Protein AF-A0A2G1WA05-F1 (afdb_monomer_lite)

Structure (mmCIF, N/CA/C/O backbone):
data_AF-A0A2G1WA05-F1
#
_entry.id   AF-A0A2G1WA05-F1
#
loop_
_atom_site.group_PDB
_atom_site.id
_atom_site.type_symbol
_atom_site.label_atom_id
_atom_site.label_alt_id
_atom_site.label_comp_id
_atom_site.label_asym_id
_atom_site.label_entity_id
_atom_site.label_seq_id
_atom_site.pdbx_PDB_ins_code
_atom_site.Cartn_x
_atom_site.Cartn_y
_atom_site.Cartn_z
_atom_site.occupancy
_atom_site.B_iso_or_equiv
_atom_site.auth_seq_id
_atom_site.auth_comp_id
_atom_site.auth_asym_id
_atom_site.auth_atom_id
_atom_site.pdbx_PDB_model_num
ATOM 1 N N . MET A 1 1 ? 76.907 -21.767 -14.255 1.00 50.88 1 MET A N 1
ATOM 2 C CA . MET A 1 1 ? 75.979 -20.665 -13.941 1.00 50.88 1 MET A CA 1
ATOM 3 C C . MET A 1 1 ? 75.653 -19.972 -15.248 1.00 50.88 1 MET A C 1
ATOM 5 O O . MET A 1 1 ? 76.557 -19.342 -15.769 1.00 50.88 1 MET A O 1
ATOM 9 N N . ASP A 1 2 ? 74.441 -20.141 -15.783 1.00 43.66 2 ASP A N 1
ATOM 10 C CA . ASP A 1 2 ? 73.809 -19.156 -16.676 1.00 43.66 2 ASP A CA 1
ATOM 11 C C . ASP A 1 2 ? 72.294 -19.430 -16.820 1.00 43.66 2 ASP A C 1
ATOM 13 O O . ASP A 1 2 ? 71.869 -20.456 -17.350 1.00 43.66 2 ASP A O 1
ATOM 17 N N . GLY A 1 3 ? 71.518 -18.532 -16.209 1.00 43.09 3 GLY A N 1
ATOM 18 C CA . GLY A 1 3 ? 70.288 -17.905 -16.701 1.00 43.09 3 GLY A CA 1
ATOM 19 C C . GLY A 1 3 ? 69.362 -18.614 -17.688 1.00 43.09 3 GLY A C 1
ATOM 20 O O . GLY A 1 3 ? 69.248 -18.205 -18.839 1.00 43.09 3 GLY A O 1
ATOM 21 N N . SER A 1 4 ? 68.520 -19.527 -17.204 1.00 51.69 4 SER A N 1
ATOM 22 C CA . SER A 1 4 ? 67.210 -19.746 -17.827 1.00 51.69 4 SER A CA 1
ATOM 23 C C . SER A 1 4 ? 66.247 -18.626 -17.417 1.00 51.69 4 SER A C 1
ATOM 25 O O . SER A 1 4 ? 65.978 -18.489 -16.224 1.00 51.69 4 SER A O 1
ATOM 27 N N . SER A 1 5 ? 65.677 -17.865 -18.356 1.00 54.19 5 SER A N 1
ATOM 28 C CA . SER A 1 5 ? 64.260 -17.449 -18.293 1.00 54.19 5 SER A CA 1
ATOM 29 C C . SER A 1 5 ? 63.823 -16.567 -19.474 1.00 54.19 5 SER A C 1
ATOM 31 O O . SER A 1 5 ? 64.523 -15.656 -19.899 1.00 54.19 5 SER A O 1
ATOM 33 N N . ASN A 1 6 ? 62.583 -16.828 -19.910 1.00 54.09 6 ASN A N 1
ATOM 34 C CA . ASN A 1 6 ? 61.665 -15.933 -20.634 1.00 54.09 6 ASN A CA 1
ATOM 35 C C . ASN A 1 6 ? 61.660 -15.972 -22.175 1.00 54.09 6 ASN A C 1
ATOM 37 O O . ASN A 1 6 ? 61.923 -14.978 -22.843 1.00 54.09 6 ASN A O 1
ATOM 41 N N . ARG A 1 7 ? 61.198 -17.100 -22.740 1.00 52.16 7 ARG A N 1
ATOM 42 C CA . ARG A 1 7 ? 60.689 -17.203 -24.129 1.00 52.16 7 ARG A CA 1
ATOM 43 C C . ARG A 1 7 ? 59.181 -17.499 -24.226 1.00 52.16 7 ARG A C 1
ATOM 45 O O . ARG A 1 7 ? 58.737 -18.141 -25.166 1.00 52.16 7 ARG A O 1
ATOM 52 N N . PHE A 1 8 ? 58.381 -17.001 -23.281 1.00 51.84 8 PHE A N 1
ATOM 53 C CA . PHE A 1 8 ? 56.912 -17.105 -23.327 1.00 51.84 8 PHE A CA 1
ATOM 54 C C . PHE A 1 8 ? 56.233 -15.766 -23.006 1.00 51.84 8 PHE A C 1
ATOM 56 O O . PHE A 1 8 ? 55.389 -15.667 -22.119 1.00 51.84 8 PHE A O 1
ATOM 63 N N . ALA A 1 9 ? 56.614 -14.705 -23.718 1.00 54.19 9 ALA A N 1
ATOM 64 C CA . ALA A 1 9 ? 55.835 -13.471 -23.726 1.00 54.19 9 ALA A CA 1
ATOM 65 C C . ALA A 1 9 ? 54.691 -13.623 -24.745 1.00 54.19 9 ALA A C 1
ATOM 67 O O . ALA A 1 9 ? 54.870 -13.351 -25.930 1.00 54.19 9 ALA A O 1
ATOM 68 N N . ASN A 1 10 ? 53.529 -14.099 -24.287 1.00 55.41 10 ASN A N 1
ATOM 69 C CA . ASN A 1 10 ? 52.326 -14.235 -25.113 1.00 55.41 10 ASN A CA 1
ATOM 70 C C . ASN A 1 10 ? 51.873 -12.855 -25.647 1.00 55.41 10 ASN A C 1
ATOM 72 O O . ASN A 1 10 ? 51.518 -11.991 -24.839 1.00 55.41 10 ASN A O 1
ATOM 76 N N . PRO A 1 11 ? 51.814 -12.637 -26.977 1.00 55.03 11 PRO A N 1
ATOM 77 C CA . PRO A 1 11 ? 51.430 -11.348 -27.571 1.00 55.03 11 PRO A CA 1
ATOM 78 C C . PRO A 1 11 ? 50.005 -10.904 -27.204 1.00 55.03 11 PRO A C 1
ATOM 80 O O . PRO A 1 11 ? 49.731 -9.713 -27.081 1.00 55.03 11 PRO A O 1
ATOM 83 N N . TRP A 1 12 ? 49.118 -11.869 -26.954 1.00 52.59 12 TRP A N 1
ATOM 84 C CA . TRP A 1 12 ? 47.700 -11.658 -26.651 1.00 52.59 12 TRP A CA 1
ATOM 85 C C . TRP A 1 12 ? 47.415 -11.111 -25.245 1.00 52.59 12 TRP A C 1
ATOM 87 O O . TRP A 1 12 ? 46.324 -10.607 -24.997 1.00 52.59 12 TRP A O 1
ATOM 97 N N . LEU A 1 13 ? 48.386 -11.153 -24.325 1.00 47.81 13 LEU A N 1
ATOM 98 C CA . LEU A 1 13 ? 48.212 -10.623 -22.965 1.00 47.81 13 LEU A CA 1
ATOM 99 C C . LEU A 1 13 ? 48.468 -9.110 -22.864 1.00 47.81 13 LEU A C 1
ATOM 101 O O . LEU A 1 13 ? 48.137 -8.508 -21.847 1.00 47.81 13 LEU A O 1
ATOM 105 N N . LYS A 1 14 ? 49.012 -8.465 -23.908 1.00 52.09 14 LYS A N 1
ATOM 106 C CA . LYS A 1 14 ? 49.282 -7.013 -23.898 1.00 52.09 14 LYS A CA 1
ATOM 107 C C . LYS A 1 14 ? 48.041 -6.136 -24.085 1.00 52.09 14 LYS A C 1
ATOM 109 O O . LYS A 1 14 ? 48.128 -4.944 -23.819 1.00 52.09 14 LYS A O 1
ATOM 114 N N . ASN A 1 15 ? 46.909 -6.702 -24.512 1.00 48.69 15 ASN A N 1
ATOM 115 C CA . ASN A 1 15 ? 45.684 -5.940 -24.790 1.00 48.69 15 ASN A CA 1
ATOM 116 C C . ASN A 1 15 ? 44.610 -6.058 -23.692 1.00 48.69 15 ASN A C 1
ATOM 118 O O . ASN A 1 15 ? 43.481 -5.611 -23.863 1.00 48.69 15 ASN A O 1
ATOM 122 N N . LEU A 1 16 ? 44.968 -6.646 -22.548 1.00 50.53 16 LEU A N 1
ATOM 123 C CA . LEU A 1 16 ? 44.171 -6.624 -21.321 1.00 50.53 16 LEU A CA 1
ATOM 124 C C . LEU A 1 16 ? 44.642 -5.477 -20.414 1.00 50.53 16 LEU A C 1
ATOM 126 O O . LEU A 1 16 ? 44.784 -5.657 -19.204 1.00 50.53 16 LEU A O 1
ATOM 130 N N . SER A 1 17 ? 44.924 -4.298 -20.988 1.00 49.62 17 SER A N 1
ATOM 131 C CA . SER A 1 17 ? 45.041 -3.102 -20.160 1.00 49.62 17 SER A CA 1
ATOM 132 C C . SER A 1 17 ? 43.688 -2.873 -19.491 1.00 49.62 17 SER A C 1
ATOM 134 O O . SER A 1 17 ? 42.620 -2.941 -20.099 1.00 49.62 17 SER A O 1
ATOM 136 N N . SER A 1 18 ? 43.769 -2.667 -18.190 1.00 55.06 18 SER A N 1
ATOM 137 C CA . SER A 1 18 ? 42.735 -2.531 -17.168 1.00 55.06 18 SER A CA 1
ATOM 138 C C . SER A 1 18 ? 41.693 -1.417 -17.383 1.00 55.06 18 SER A C 1
ATOM 140 O O . SER A 1 18 ? 41.023 -1.023 -16.433 1.00 55.06 18 SER A O 1
ATOM 142 N N . ASP A 1 19 ? 41.514 -0.922 -18.607 1.00 52.31 19 ASP A N 1
ATOM 143 C CA . ASP A 1 19 ? 40.798 0.326 -18.888 1.00 52.31 19 ASP A CA 1
ATOM 144 C C . ASP A 1 19 ? 39.438 0.119 -19.576 1.00 52.31 19 ASP A C 1
ATOM 146 O O . ASP A 1 19 ? 38.620 1.036 -19.630 1.00 52.31 19 ASP A O 1
ATOM 150 N N . SER A 1 20 ? 39.125 -1.091 -20.051 1.00 51.16 20 SER A N 1
ATOM 151 C CA . SER A 1 20 ? 37.812 -1.397 -20.647 1.00 51.16 20 SER A CA 1
ATOM 152 C C . SER A 1 20 ? 36.735 -1.769 -19.618 1.00 51.16 20 SER A C 1
ATOM 154 O O . SER A 1 20 ? 35.544 -1.637 -19.907 1.00 51.16 20 SER A O 1
ATOM 156 N N . PHE A 1 21 ? 37.128 -2.166 -18.400 1.00 50.50 21 PHE A N 1
ATOM 157 C CA . PHE A 1 21 ? 36.203 -2.526 -17.315 1.00 50.50 21 PHE A CA 1
ATOM 158 C C . PHE A 1 21 ? 35.652 -1.305 -16.556 1.00 50.50 21 PHE A C 1
ATOM 160 O O . PHE A 1 21 ? 34.653 -1.402 -15.849 1.00 50.50 21 PHE A O 1
ATOM 167 N N . LEU A 1 22 ? 36.253 -0.127 -16.748 1.00 48.28 22 LEU A N 1
ATOM 168 C CA . LEU A 1 22 ? 35.814 1.140 -16.155 1.00 48.28 22 LEU A CA 1
ATOM 169 C C . LEU A 1 22 ? 34.965 1.975 -17.127 1.00 48.28 22 LEU A C 1
ATOM 171 O O . LEU A 1 22 ? 34.939 3.203 -17.039 1.00 48.28 22 LEU A O 1
ATOM 175 N N . ARG A 1 23 ? 34.248 1.333 -18.063 1.00 49.47 23 ARG A N 1
ATOM 176 C CA . ARG A 1 23 ? 33.249 2.018 -18.892 1.00 49.47 23 ARG A CA 1
ATOM 177 C C . ARG A 1 23 ? 32.095 2.461 -17.994 1.00 49.47 23 ARG A C 1
ATOM 179 O O . ARG A 1 23 ? 31.193 1.701 -17.659 1.00 49.47 23 ARG A O 1
ATOM 186 N N . THR A 1 24 ? 32.188 3.717 -17.590 1.00 50.09 24 THR A N 1
ATOM 187 C CA . THR A 1 24 ? 31.299 4.474 -16.719 1.00 50.09 24 THR A CA 1
ATOM 188 C C . THR A 1 24 ? 29.828 4.372 -17.138 1.00 50.09 24 THR A C 1
ATOM 190 O O . THR A 1 24 ? 29.281 5.222 -17.842 1.00 50.09 24 THR A O 1
ATOM 193 N N . SER A 1 25 ? 29.112 3.387 -16.588 1.00 53.69 25 SER A N 1
ATOM 194 C CA . SER A 1 25 ? 27.723 3.633 -16.199 1.00 53.69 25 SER A CA 1
ATOM 195 C C . SER A 1 25 ? 27.759 4.883 -15.325 1.00 53.69 25 SER A C 1
ATOM 197 O O . SER A 1 25 ? 28.474 4.874 -14.323 1.00 53.69 25 SER A O 1
ATOM 199 N N . HIS A 1 26 ? 27.104 5.973 -15.731 1.00 54.94 26 HIS A N 1
ATOM 200 C CA . HIS A 1 26 ? 27.143 7.228 -14.978 1.00 54.94 26 HIS A CA 1
ATOM 201 C C . HIS A 1 26 ? 26.886 6.916 -13.499 1.00 54.94 26 HIS A C 1
ATOM 203 O O . HIS A 1 26 ? 25.813 6.379 -13.201 1.00 54.94 26 HIS A O 1
ATOM 209 N N . PRO A 1 27 ? 27.843 7.161 -12.582 1.00 61.31 27 PRO A N 1
ATOM 210 C CA . PRO A 1 27 ? 27.612 6.881 -11.182 1.00 61.31 27 PRO A CA 1
ATOM 211 C C . PRO A 1 27 ? 26.475 7.800 -10.766 1.00 61.31 27 PRO A C 1
ATOM 213 O O . PRO A 1 27 ? 26.626 9.020 -10.709 1.00 61.31 27 PRO A O 1
ATOM 216 N N . ILE A 1 28 ? 25.297 7.219 -10.545 1.00 63.84 28 ILE A N 1
ATOM 217 C CA . ILE A 1 28 ? 24.219 7.906 -9.854 1.00 63.84 28 ILE A CA 1
ATOM 218 C C . ILE A 1 28 ? 24.860 8.369 -8.549 1.00 63.84 28 ILE A C 1
ATOM 220 O O . ILE A 1 28 ? 25.276 7.531 -7.748 1.00 63.84 28 ILE A O 1
ATOM 224 N N . GLY A 1 29 ? 25.044 9.684 -8.388 1.00 81.00 29 GLY A N 1
ATOM 225 C CA . GLY A 1 29 ? 25.761 10.221 -7.235 1.00 81.00 29 GLY A CA 1
ATOM 226 C C . GLY A 1 29 ? 25.188 9.645 -5.933 1.00 81.00 29 GLY A C 1
ATOM 227 O O . GLY A 1 29 ? 23.992 9.333 -5.889 1.00 81.00 29 GLY A O 1
ATOM 228 N N . PRO A 1 30 ? 25.992 9.506 -4.865 1.00 86.44 30 PRO A N 1
ATOM 229 C CA . PRO A 1 30 ? 25.600 8.794 -3.641 1.00 86.44 30 PRO A CA 1
ATOM 230 C C . PRO A 1 30 ? 24.260 9.280 -3.057 1.00 86.44 30 PRO A C 1
ATOM 232 O O . PRO A 1 30 ? 23.477 8.492 -2.523 1.00 86.44 30 PRO A O 1
ATOM 235 N N . ILE A 1 31 ? 23.949 10.566 -3.242 1.00 89.31 31 ILE A N 1
ATOM 236 C CA . ILE A 1 31 ? 22.672 11.187 -2.872 1.00 89.31 31 ILE A CA 1
ATOM 237 C C . ILE A 1 31 ? 21.496 10.569 -3.640 1.00 89.31 31 ILE A C 1
ATOM 239 O O . ILE A 1 31 ? 20.511 10.156 -3.038 1.00 89.31 31 ILE A O 1
ATOM 243 N N . MET A 1 32 ? 21.590 10.473 -4.965 1.00 88.81 32 MET A N 1
ATOM 244 C CA . MET A 1 32 ? 20.505 9.964 -5.805 1.00 88.81 32 MET A CA 1
ATOM 245 C C . MET A 1 32 ? 20.253 8.471 -5.565 1.00 88.81 32 MET A C 1
ATOM 247 O O . MET A 1 32 ? 19.099 8.059 -5.492 1.00 88.81 32 MET A O 1
ATOM 251 N N . PHE A 1 33 ? 21.308 7.681 -5.344 1.00 90.88 33 PHE A N 1
ATOM 252 C CA . PHE A 1 33 ? 21.167 6.284 -4.925 1.00 90.88 33 PHE A CA 1
ATOM 253 C C . PHE A 1 33 ? 20.416 6.173 -3.591 1.00 90.88 33 PHE A C 1
ATOM 255 O O . PHE A 1 33 ? 19.483 5.381 -3.455 1.00 90.88 33 PHE A O 1
ATOM 262 N N . THR A 1 34 ? 20.779 7.013 -2.619 1.00 93.56 34 THR A N 1
ATOM 263 C CA . THR A 1 34 ? 20.114 7.054 -1.311 1.00 93.56 34 THR A CA 1
ATOM 264 C C . THR A 1 34 ? 18.631 7.398 -1.449 1.00 93.56 34 THR A C 1
ATOM 266 O O . THR A 1 34 ? 17.791 6.752 -0.822 1.00 93.56 34 THR A O 1
ATOM 269 N N . LEU A 1 35 ? 18.286 8.366 -2.304 1.00 94.50 35 LEU A N 1
ATOM 270 C CA . LEU A 1 35 ? 16.896 8.736 -2.583 1.00 94.50 35 LEU A CA 1
ATOM 271 C C . LEU A 1 35 ? 16.108 7.599 -3.246 1.00 94.50 35 LEU A C 1
ATOM 273 O O . LEU A 1 35 ? 14.977 7.337 -2.835 1.00 94.50 35 LEU A O 1
ATOM 277 N N . ASP A 1 36 ? 16.699 6.894 -4.215 1.00 94.06 36 ASP A N 1
ATOM 278 C CA . ASP A 1 36 ? 16.076 5.738 -4.872 1.00 94.06 36 ASP A CA 1
ATOM 279 C C . ASP A 1 36 ? 15.745 4.631 -3.856 1.00 94.06 36 ASP A C 1
ATOM 281 O O . ASP A 1 36 ? 14.622 4.115 -3.816 1.00 94.06 36 ASP A O 1
ATOM 285 N N . VAL A 1 37 ? 16.701 4.300 -2.985 1.00 95.56 37 VAL A N 1
ATOM 286 C CA . VAL A 1 37 ? 16.525 3.287 -1.935 1.00 95.56 37 VAL A CA 1
ATOM 287 C C . VAL A 1 37 ? 15.471 3.727 -0.922 1.00 95.56 37 VAL A C 1
ATOM 289 O O . VAL A 1 37 ? 14.539 2.971 -0.638 1.00 95.56 37 VAL A O 1
ATOM 292 N N . LEU A 1 38 ? 15.579 4.952 -0.404 1.00 97.38 38 LEU A N 1
ATOM 293 C CA . LEU A 1 38 ? 14.659 5.476 0.603 1.00 97.38 38 LEU A CA 1
ATOM 294 C C . LEU A 1 38 ? 13.229 5.551 0.066 1.00 97.38 38 LEU A C 1
ATOM 296 O O . LEU A 1 38 ? 12.298 5.100 0.730 1.00 97.38 38 LEU A O 1
ATOM 300 N N . SER A 1 39 ? 13.049 6.058 -1.153 1.00 97.56 39 SER A N 1
ATOM 301 C CA . SER A 1 39 ? 11.741 6.136 -1.804 1.00 97.56 39 SER A CA 1
ATOM 302 C C . SER A 1 39 ? 11.107 4.754 -1.952 1.00 97.56 39 SER A C 1
ATOM 304 O O . SER A 1 39 ? 9.918 4.578 -1.682 1.00 97.56 39 SER A O 1
ATOM 306 N N . ARG A 1 40 ? 11.895 3.737 -2.316 1.00 96.25 40 ARG A N 1
ATOM 307 C CA . ARG A 1 40 ? 11.414 2.356 -2.421 1.00 96.25 40 ARG A CA 1
ATOM 308 C C . ARG A 1 40 ? 11.030 1.765 -1.064 1.00 96.25 40 ARG A C 1
ATOM 310 O O . ARG A 1 40 ? 9.986 1.120 -0.969 1.00 96.25 40 ARG A O 1
ATOM 317 N N . ILE A 1 41 ? 11.837 1.995 -0.027 1.00 98.12 41 ILE A N 1
ATOM 318 C CA . ILE A 1 41 ? 11.532 1.568 1.348 1.00 98.12 41 ILE A CA 1
ATOM 319 C C . ILE A 1 41 ? 10.229 2.214 1.818 1.00 98.12 41 ILE A C 1
ATOM 321 O O . ILE A 1 41 ? 9.344 1.513 2.302 1.00 98.12 41 ILE A O 1
ATOM 325 N N . ILE A 1 42 ? 10.078 3.524 1.620 1.00 98.38 42 ILE A N 1
ATOM 326 C CA . ILE A 1 42 ? 8.865 4.265 1.971 1.00 98.38 42 ILE A CA 1
ATOM 327 C C . ILE A 1 42 ? 7.656 3.703 1.224 1.00 98.38 42 ILE A C 1
ATOM 329 O O . ILE A 1 42 ? 6.629 3.434 1.847 1.00 98.38 42 ILE A O 1
ATOM 333 N N . HIS A 1 43 ? 7.768 3.482 -0.086 1.00 98.00 43 HIS A N 1
ATOM 334 C CA . HIS A 1 43 ? 6.668 2.971 -0.900 1.00 98.00 43 HIS A CA 1
ATOM 335 C C . HIS A 1 43 ? 6.188 1.599 -0.412 1.00 98.00 43 HIS A C 1
ATOM 337 O O . HIS A 1 43 ? 5.004 1.406 -0.126 1.00 98.00 43 HIS A O 1
ATOM 343 N N . VAL A 1 44 ? 7.119 0.652 -0.259 1.00 97.62 44 VAL A N 1
ATOM 344 C CA . VAL A 1 44 ? 6.814 -0.719 0.167 1.00 97.62 44 VAL A CA 1
ATOM 345 C C . VAL A 1 44 ? 6.361 -0.755 1.627 1.00 97.62 44 VAL A C 1
ATOM 347 O O . VAL A 1 44 ? 5.367 -1.408 1.935 1.00 97.62 44 VAL A O 1
ATOM 350 N N . GLY A 1 45 ? 7.018 -0.017 2.523 1.00 98.25 45 GLY A N 1
ATOM 351 C CA . GLY A 1 45 ? 6.640 0.072 3.935 1.00 98.25 45 GLY A CA 1
ATOM 352 C C . GLY A 1 45 ? 5.247 0.673 4.136 1.00 98.25 45 GLY A C 1
ATOM 353 O O . GLY A 1 45 ? 4.465 0.181 4.954 1.00 98.25 45 GLY A O 1
ATOM 354 N N . THR A 1 46 ? 4.887 1.675 3.331 1.00 98.06 46 THR A N 1
ATOM 355 C CA . THR A 1 46 ? 3.532 2.243 3.326 1.00 98.06 46 THR A CA 1
ATOM 356 C C . THR A 1 46 ? 2.513 1.207 2.857 1.00 98.06 46 THR A C 1
ATOM 358 O O . THR A 1 46 ? 1.485 1.023 3.509 1.00 98.06 46 THR A O 1
ATOM 361 N N . ALA A 1 47 ? 2.818 0.469 1.783 1.00 97.69 47 ALA A N 1
ATOM 362 C CA . ALA A 1 47 ? 1.977 -0.625 1.295 1.00 97.69 47 ALA A CA 1
ATOM 363 C C . ALA A 1 47 ? 1.721 -1.669 2.392 1.00 97.69 47 ALA A C 1
ATOM 365 O O . ALA A 1 47 ? 0.573 -2.004 2.678 1.00 97.69 47 ALA A O 1
ATOM 366 N N . ILE A 1 48 ? 2.794 -2.136 3.038 1.00 97.94 48 ILE A N 1
ATOM 367 C CA . ILE A 1 48 ? 2.748 -3.133 4.112 1.00 97.94 48 ILE A CA 1
ATOM 368 C C . ILE A 1 48 ? 1.894 -2.630 5.272 1.00 97.94 48 ILE A C 1
ATOM 370 O O . ILE A 1 48 ? 1.050 -3.367 5.766 1.00 97.94 48 ILE A O 1
ATOM 374 N N . THR A 1 49 ? 2.059 -1.373 5.681 1.00 98.06 49 THR A N 1
ATOM 375 C CA . THR A 1 49 ? 1.298 -0.805 6.801 1.00 98.06 49 THR A CA 1
AT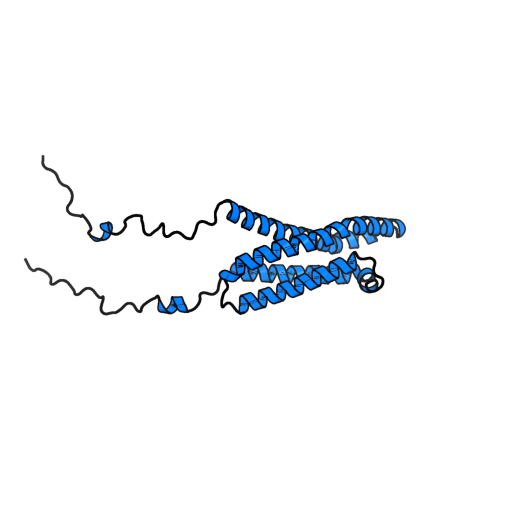OM 376 C C . THR A 1 49 ? -0.200 -0.754 6.495 1.00 98.06 49 THR A C 1
ATOM 378 O O . THR A 1 49 ? -1.012 -1.204 7.302 1.00 98.06 49 THR A O 1
ATOM 381 N N . LEU A 1 50 ? -0.589 -0.246 5.320 1.00 98.00 50 LEU A N 1
ATOM 382 C CA . LEU A 1 50 ? -2.003 -0.092 4.959 1.00 98.00 50 LEU A CA 1
ATOM 383 C C . LEU A 1 50 ? -2.687 -1.435 4.683 1.00 98.00 50 LEU A C 1
ATOM 385 O O . LEU A 1 50 ? -3.794 -1.686 5.172 1.00 98.00 50 LEU A O 1
ATOM 389 N N . VAL A 1 51 ? -2.030 -2.310 3.920 1.00 97.69 51 VAL A N 1
ATOM 390 C CA . VAL A 1 51 ? -2.555 -3.638 3.577 1.00 97.69 51 VAL A CA 1
ATOM 391 C C . VAL A 1 51 ? -2.528 -4.549 4.798 1.00 97.69 51 VAL A C 1
ATOM 393 O O . VAL A 1 51 ? -3.530 -5.193 5.095 1.00 97.69 51 VAL A O 1
ATOM 396 N N . GLY A 1 52 ? -1.424 -4.559 5.544 1.00 97.81 52 GLY A N 1
ATOM 397 C CA . GLY A 1 52 ? -1.265 -5.336 6.771 1.00 97.81 52 GLY A CA 1
ATOM 398 C C . GLY A 1 52 ? -2.262 -4.922 7.847 1.00 97.81 52 GLY A C 1
ATOM 399 O O . GLY A 1 52 ? -2.915 -5.783 8.427 1.00 97.81 52 GLY A O 1
ATOM 400 N N . GLY A 1 53 ? -2.480 -3.619 8.050 1.00 97.12 53 GLY A N 1
ATOM 401 C CA . GLY A 1 53 ? -3.529 -3.131 8.947 1.00 97.12 53 GLY A CA 1
ATOM 402 C C . GLY A 1 53 ? -4.932 -3.548 8.495 1.00 97.12 53 GLY A C 1
ATOM 403 O O . GLY A 1 53 ? -5.737 -3.982 9.316 1.00 97.12 53 GLY A O 1
ATOM 404 N N . SER A 1 54 ? -5.215 -3.512 7.189 1.00 97.56 54 SER A N 1
ATOM 405 C CA . SER A 1 54 ? -6.496 -3.982 6.635 1.00 97.56 54 SER A CA 1
ATOM 406 C C . SER A 1 54 ? -6.697 -5.490 6.830 1.00 97.56 54 SER A C 1
ATOM 408 O O . SER A 1 54 ? -7.787 -5.928 7.204 1.00 97.56 54 SER A O 1
ATOM 410 N N . ALA A 1 55 ? -5.645 -6.286 6.629 1.00 98.25 55 ALA A N 1
ATOM 411 C CA . ALA A 1 55 ? -5.655 -7.725 6.867 1.00 98.25 55 ALA A CA 1
ATOM 412 C C . ALA A 1 55 ? -5.827 -8.050 8.358 1.00 98.25 55 ALA A C 1
ATOM 414 O O . ALA A 1 55 ? -6.665 -8.878 8.704 1.00 98.25 55 ALA A O 1
ATOM 415 N N . PHE A 1 56 ? -5.118 -7.348 9.245 1.00 98.38 56 PHE A N 1
ATOM 416 C CA . PHE A 1 56 ? -5.295 -7.461 10.693 1.00 98.38 56 PHE A CA 1
ATOM 417 C C . PHE A 1 56 ? -6.734 -7.139 11.106 1.00 98.38 56 PHE A C 1
ATOM 419 O O . PHE A 1 56 ? -7.350 -7.906 11.847 1.00 98.38 56 PHE A O 1
ATOM 426 N N . MET A 1 57 ? -7.304 -6.045 10.587 1.00 97.19 57 MET A N 1
ATOM 427 C CA . MET A 1 57 ? -8.693 -5.688 10.870 1.00 97.19 57 MET A CA 1
ATOM 428 C C . MET A 1 57 ? -9.654 -6.800 10.451 1.00 97.19 57 MET A C 1
ATOM 430 O O . MET A 1 57 ? -10.551 -7.162 11.206 1.00 97.19 57 MET A O 1
ATOM 434 N N . LEU A 1 58 ? -9.451 -7.359 9.261 1.00 97.31 58 LEU A N 1
ATOM 435 C CA . LEU A 1 58 ? -10.301 -8.403 8.707 1.00 97.31 58 LEU A CA 1
ATOM 436 C C . LEU A 1 58 ? -10.207 -9.730 9.469 1.00 97.31 58 LEU A C 1
ATOM 438 O O . LEU A 1 58 ? -11.234 -10.348 9.740 1.00 97.31 58 LEU A O 1
ATOM 442 N N . ILE A 1 59 ? -8.985 -10.185 9.737 1.00 98.12 59 ILE A N 1
ATOM 443 C CA . ILE A 1 59 ? -8.698 -11.561 10.161 1.00 98.12 59 ILE A CA 1
ATOM 444 C C . ILE A 1 59 ? -8.673 -11.677 11.683 1.00 98.12 59 ILE A C 1
ATOM 446 O O . ILE A 1 59 ? -9.063 -12.708 12.219 1.00 98.12 59 ILE A O 1
ATOM 450 N N . VAL A 1 60 ? -8.236 -10.629 12.383 1.00 97.81 60 VAL A N 1
ATOM 451 C CA . VAL A 1 60 ? -8.004 -10.673 13.831 1.00 97.81 60 VAL A CA 1
ATOM 452 C C . VAL A 1 60 ? -8.998 -9.786 14.568 1.00 97.81 60 VAL A C 1
ATOM 454 O O . VAL A 1 60 ? -9.719 -10.267 15.441 1.00 97.81 60 VAL A O 1
ATOM 457 N N . LEU A 1 61 ? -9.092 -8.504 14.201 1.00 96.62 61 LEU A N 1
ATOM 458 C CA . LEU A 1 61 ? -9.895 -7.539 14.956 1.00 96.62 61 LEU A CA 1
ATOM 459 C C . LEU A 1 61 ? -11.394 -7.819 14.841 1.00 96.62 61 LEU A C 1
ATOM 461 O O . LEU A 1 61 ? -12.066 -7.931 15.860 1.00 96.62 61 LEU A O 1
ATOM 465 N N . LEU A 1 62 ? -11.926 -7.926 13.617 1.00 94.50 62 LEU A N 1
ATOM 466 C CA . LEU A 1 62 ? -13.363 -8.095 13.394 1.00 94.50 62 LEU A CA 1
ATOM 467 C C . LEU A 1 62 ? -13.921 -9.380 14.023 1.00 94.50 62 LEU A C 1
ATOM 469 O O . LEU A 1 62 ? -14.993 -9.300 14.616 1.00 94.50 62 LEU A O 1
ATOM 473 N N . PRO A 1 63 ? -13.255 -10.550 13.942 1.00 95.94 63 PRO A N 1
ATOM 474 C CA . PRO A 1 63 ? -13.724 -11.743 14.643 1.00 95.94 63 PRO A CA 1
ATOM 475 C C . PRO A 1 63 ? -13.678 -11.588 16.164 1.00 95.94 63 PRO A C 1
ATOM 477 O O . PRO A 1 63 ? -14.660 -11.908 16.826 1.00 95.94 63 PRO A O 1
ATOM 480 N N . SER A 1 64 ? -12.586 -11.040 16.704 1.00 96.50 64 SER A N 1
ATOM 481 C CA . SER A 1 64 ? -12.423 -10.837 18.152 1.00 96.50 64 SER A CA 1
ATOM 482 C C . SER A 1 64 ? -13.454 -9.863 18.720 1.00 96.50 64 SER A C 1
ATOM 484 O O . SER A 1 64 ? -13.970 -10.062 19.815 1.00 96.50 64 SER A O 1
ATOM 486 N N . ALA A 1 65 ? -13.810 -8.831 17.954 1.00 94.69 65 ALA A N 1
ATOM 487 C CA . ALA A 1 65 ? -14.784 -7.828 18.360 1.00 94.69 65 ALA A CA 1
ATOM 488 C C . ALA A 1 65 ? -16.214 -8.392 18.496 1.00 94.69 65 ALA A C 1
ATOM 490 O O . ALA A 1 65 ? -17.045 -7.771 19.143 1.00 94.69 65 ALA A O 1
ATOM 491 N N . LYS A 1 66 ? -16.516 -9.580 17.955 1.00 93.56 66 LYS A N 1
ATOM 492 C CA . LYS A 1 66 ? -17.828 -10.228 18.148 1.00 93.56 66 LYS A CA 1
ATOM 493 C C . LYS A 1 66 ? -18.035 -10.800 19.553 1.00 93.56 66 LYS A C 1
ATOM 495 O O . LYS A 1 66 ? -19.141 -11.219 19.864 1.00 93.56 66 LYS A O 1
ATOM 500 N N . LEU A 1 67 ? -16.977 -10.884 20.362 1.00 95.38 67 LEU A N 1
ATOM 501 C CA . LEU A 1 67 ? -17.007 -11.504 21.691 1.00 95.38 67 LEU A CA 1
ATOM 502 C C . LEU A 1 67 ? -17.312 -10.511 22.822 1.00 95.38 67 LEU A C 1
ATOM 504 O O . LEU A 1 67 ? -17.407 -10.915 23.977 1.00 95.38 67 LEU A O 1
ATOM 508 N N . ILE A 1 68 ? -17.416 -9.219 22.511 1.00 95.56 68 ILE A N 1
ATOM 509 C CA . ILE A 1 68 ? -17.662 -8.148 23.485 1.00 95.56 68 ILE A CA 1
ATOM 510 C C . ILE A 1 68 ? -19.088 -7.608 23.344 1.00 95.56 68 ILE A C 1
ATOM 512 O O . ILE A 1 68 ? -19.740 -7.854 22.332 1.00 95.56 68 ILE A O 1
ATOM 516 N N . SER A 1 69 ? -19.565 -6.870 24.354 1.00 96.12 69 SER A N 1
ATOM 517 C CA . SER A 1 69 ? -20.891 -6.242 24.301 1.00 96.12 69 SER A CA 1
ATOM 518 C C . SER A 1 69 ? -20.994 -5.221 23.165 1.00 96.12 69 SER A C 1
ATOM 520 O O . SER A 1 69 ? -19.984 -4.682 22.697 1.00 96.12 69 SER A O 1
ATOM 522 N N . ASP A 1 70 ? -22.220 -4.908 22.751 1.00 93.25 70 ASP A N 1
ATOM 523 C CA . ASP A 1 70 ? -22.476 -3.963 21.664 1.00 93.25 70 ASP A CA 1
ATOM 524 C C . ASP A 1 70 ? -21.955 -2.551 21.982 1.00 93.25 70 ASP A C 1
ATOM 526 O O . ASP A 1 70 ? -21.399 -1.878 21.107 1.00 93.25 70 ASP A O 1
ATOM 530 N N . GLU A 1 71 ? -22.047 -2.106 23.237 1.00 94.94 71 GLU A N 1
ATOM 531 C CA . GLU A 1 71 ? -21.531 -0.805 23.682 1.00 94.94 71 GLU A CA 1
ATOM 532 C C . GLU A 1 71 ? -20.001 -0.752 23.586 1.00 94.94 71 GLU A C 1
ATOM 534 O O . GLU A 1 71 ? -19.419 0.219 23.079 1.00 94.94 71 GLU A O 1
ATOM 539 N N . ALA A 1 72 ? -19.331 -1.821 24.029 1.00 95.31 72 ALA A N 1
ATOM 540 C CA . ALA A 1 72 ? -17.883 -1.954 23.926 1.00 95.31 72 ALA A CA 1
ATOM 541 C C . ALA A 1 72 ? -17.443 -2.025 22.454 1.00 95.31 72 ALA A C 1
ATOM 543 O O . ALA A 1 72 ? -16.461 -1.384 22.064 1.00 95.31 72 ALA A O 1
ATOM 544 N N . HIS A 1 73 ? -18.203 -2.734 21.616 1.00 93.44 73 HIS A N 1
ATOM 545 C CA . HIS A 1 73 ? -17.966 -2.836 20.181 1.00 93.44 73 HIS A CA 1
ATOM 546 C C . HIS A 1 73 ? -18.043 -1.469 19.490 1.00 93.44 73 HIS A C 1
ATOM 548 O O . HIS A 1 73 ? -17.139 -1.107 18.730 1.00 93.44 73 HIS A O 1
ATOM 554 N N . GLN A 1 74 ? -19.076 -0.670 19.771 1.00 92.19 74 GLN A N 1
ATOM 555 C CA . GLN A 1 74 ? -19.216 0.676 19.205 1.00 92.19 74 GLN A CA 1
ATOM 556 C C . GLN A 1 74 ? -18.071 1.598 19.635 1.00 92.19 74 GLN A C 1
ATOM 558 O O . GLN A 1 74 ? -17.483 2.286 18.794 1.00 92.19 74 GLN A O 1
ATOM 563 N N . THR A 1 75 ? -17.704 1.565 20.917 1.00 95.19 75 THR A N 1
ATOM 564 C CA . THR A 1 75 ? -16.596 2.360 21.466 1.00 95.19 75 THR A CA 1
ATOM 565 C C . THR A 1 75 ? -15.272 2.007 20.787 1.00 95.19 75 THR A C 1
ATOM 567 O O . THR A 1 75 ? -14.549 2.891 20.312 1.00 95.19 75 THR A O 1
ATOM 570 N N . LEU A 1 76 ? -14.977 0.710 20.657 1.00 94.62 76 LEU A N 1
ATOM 571 C CA . LEU A 1 76 ? -13.790 0.214 19.965 1.00 94.62 76 LEU A CA 1
ATOM 572 C C . LEU A 1 76 ? -13.785 0.633 18.490 1.00 94.62 76 LEU A C 1
ATOM 574 O O . LEU A 1 76 ? -12.781 1.152 17.997 1.00 94.62 76 LEU A O 1
ATOM 578 N N . ALA A 1 77 ? -14.904 0.462 17.785 1.00 91.94 77 ALA A N 1
ATOM 579 C CA . ALA A 1 77 ? -15.020 0.802 16.370 1.00 91.94 77 ALA A CA 1
ATOM 580 C C . ALA A 1 77 ? -14.770 2.296 16.110 1.00 91.94 77 ALA A C 1
ATOM 582 O O . ALA A 1 77 ? -14.037 2.646 15.176 1.00 91.94 77 ALA A O 1
ATOM 583 N N . GLN A 1 78 ? -15.325 3.181 16.943 1.00 92.75 78 GLN A N 1
ATOM 584 C CA . GLN A 1 78 ? -15.089 4.625 16.857 1.00 92.75 78 GLN A CA 1
ATOM 585 C C . GLN A 1 78 ? -13.621 4.969 17.134 1.00 92.75 78 GLN A C 1
ATOM 587 O O . GLN A 1 78 ? -12.996 5.703 16.361 1.00 92.75 78 GLN A O 1
ATOM 592 N N . ALA A 1 79 ? -13.040 4.394 18.191 1.00 95.00 79 ALA A N 1
ATOM 593 C CA . ALA A 1 79 ? -11.653 4.620 18.580 1.00 95.00 79 ALA A CA 1
ATOM 594 C C . ALA A 1 79 ? -10.659 4.168 17.497 1.00 95.00 79 ALA A C 1
ATOM 596 O O . ALA A 1 79 ? -9.722 4.907 17.165 1.00 95.00 79 ALA A O 1
ATOM 597 N N . VAL A 1 80 ? -10.866 2.979 16.930 1.00 95.19 80 VAL A N 1
ATOM 598 C CA . VAL A 1 80 ? -10.031 2.422 15.860 1.00 95.19 80 VAL A CA 1
ATOM 599 C C . VAL A 1 80 ? -10.183 3.252 14.592 1.00 95.19 80 VAL A C 1
ATOM 601 O O . VAL A 1 80 ? -9.183 3.734 14.064 1.00 95.19 80 VAL A O 1
ATOM 604 N N . THR A 1 81 ? -11.413 3.504 14.132 1.00 92.12 81 THR A N 1
ATOM 605 C CA . THR A 1 81 ? -11.659 4.254 12.885 1.00 92.12 81 THR A CA 1
ATOM 606 C C . THR A 1 81 ? -11.112 5.681 12.970 1.00 92.12 81 THR A C 1
ATOM 608 O O . THR A 1 81 ? -10.491 6.173 12.024 1.00 92.12 81 THR A O 1
ATOM 611 N N . GLY A 1 82 ? -11.272 6.341 14.122 1.00 93.06 82 GLY A N 1
ATOM 612 C CA . GLY A 1 82 ? -10.783 7.700 14.357 1.00 93.06 82 GLY A CA 1
ATOM 613 C C . GLY A 1 82 ? -9.264 7.840 14.227 1.00 93.06 82 GLY A C 1
ATOM 614 O O . GLY A 1 82 ? -8.790 8.867 13.735 1.00 93.06 82 GLY A O 1
ATOM 615 N N . ARG A 1 83 ? -8.506 6.806 14.610 1.00 96.00 83 ARG A N 1
ATOM 616 C CA . ARG A 1 83 ? -7.043 6.740 14.447 1.00 96.00 83 ARG A CA 1
ATOM 617 C C . ARG A 1 83 ? -6.668 6.275 13.043 1.00 96.00 83 ARG A C 1
ATOM 619 O O . ARG A 1 83 ? -5.866 6.922 12.373 1.00 96.00 83 ARG A O 1
ATOM 626 N N . TRP A 1 84 ? -7.304 5.204 12.572 1.00 96.50 84 TRP A N 1
ATOM 627 C CA . TRP A 1 84 ? -7.004 4.557 11.297 1.00 96.50 84 TRP A CA 1
ATOM 628 C C . TRP A 1 84 ? -7.181 5.483 10.097 1.00 96.50 84 TRP A C 1
ATOM 630 O O . TRP A 1 84 ? -6.360 5.461 9.185 1.00 96.50 84 TRP A O 1
ATOM 640 N N . LYS A 1 85 ? -8.171 6.387 10.119 1.00 96.31 85 LYS A N 1
ATOM 641 C CA . LYS A 1 85 ? -8.363 7.352 9.027 1.00 96.31 85 LYS A CA 1
ATOM 642 C C . LYS A 1 85 ? -7.115 8.195 8.742 1.00 96.31 85 LYS A C 1
ATOM 644 O O . LYS A 1 85 ? -6.883 8.532 7.586 1.00 96.31 85 LYS A O 1
ATOM 649 N N . ARG A 1 86 ? -6.308 8.530 9.760 1.00 96.25 86 ARG A N 1
ATOM 650 C CA . ARG A 1 86 ? -5.076 9.320 9.577 1.00 96.25 86 ARG A CA 1
ATOM 651 C C . ARG A 1 86 ? -4.026 8.516 8.816 1.00 96.25 86 ARG A C 1
ATOM 653 O O . ARG A 1 86 ? -3.423 9.044 7.889 1.00 96.25 86 ARG A O 1
ATOM 660 N N . PHE A 1 87 ? -3.885 7.236 9.158 1.00 97.12 87 PHE A N 1
ATOM 661 C CA . PHE A 1 87 ? -3.012 6.308 8.444 1.00 97.12 87 PHE A CA 1
ATOM 662 C C . PHE A 1 87 ? -3.475 6.093 7.008 1.00 97.12 87 PHE A C 1
ATOM 664 O O . PHE A 1 87 ? -2.648 6.162 6.112 1.00 97.12 87 PHE A O 1
ATOM 671 N N . ILE A 1 88 ? -4.779 5.922 6.767 1.00 97.75 88 ILE A N 1
ATOM 672 C CA . ILE A 1 88 ? -5.309 5.776 5.406 1.00 97.75 88 ILE A CA 1
ATOM 673 C C . ILE A 1 88 ? -4.980 7.003 4.549 1.00 97.75 88 ILE A C 1
ATOM 675 O O . ILE A 1 88 ? -4.330 6.856 3.522 1.00 97.75 88 ILE A O 1
ATOM 679 N N . HIS A 1 89 ? -5.363 8.214 4.960 1.00 97.25 89 HIS A N 1
ATOM 680 C CA . HIS A 1 89 ? -5.165 9.396 4.109 1.00 97.25 89 HIS A CA 1
ATOM 681 C C . HIS A 1 89 ? -3.685 9.774 3.974 1.00 97.25 89 HIS A C 1
ATOM 683 O O . HIS A 1 89 ? -3.210 10.019 2.866 1.00 97.25 89 HIS A O 1
ATOM 689 N N . GLY A 1 90 ? -2.942 9.779 5.087 1.00 98.06 90 GLY A N 1
ATOM 690 C CA . GLY A 1 90 ? -1.507 10.069 5.070 1.00 98.06 90 GLY A CA 1
ATOM 691 C C . GLY A 1 90 ? -0.715 9.011 4.303 1.00 98.06 90 GLY A C 1
ATOM 692 O O . GLY A 1 90 ? 0.158 9.344 3.508 1.00 98.06 90 GLY A O 1
ATOM 693 N N . GLY A 1 91 ? -1.065 7.738 4.480 1.00 98.06 91 GLY A N 1
ATOM 694 C CA . GLY A 1 91 ? -0.452 6.623 3.773 1.00 98.06 91 GLY A CA 1
ATOM 695 C C . GLY A 1 91 ? -0.772 6.622 2.282 1.00 98.06 91 GLY A C 1
ATOM 696 O O . GLY A 1 91 ? 0.130 6.405 1.489 1.00 98.06 91 GLY A O 1
ATOM 697 N N . ILE A 1 92 ? -2.007 6.922 1.864 1.00 98.38 92 ILE A N 1
ATOM 698 C CA . ILE A 1 92 ? -2.341 7.059 0.435 1.00 98.38 92 ILE A CA 1
ATOM 699 C C . ILE A 1 92 ? -1.491 8.161 -0.202 1.00 98.38 92 ILE A C 1
ATOM 701 O O . ILE A 1 92 ? -0.880 7.931 -1.243 1.00 98.38 92 ILE A O 1
ATOM 705 N N . LEU A 1 93 ? -1.400 9.332 0.438 1.00 98.38 93 LEU A N 1
ATOM 706 C CA . LEU A 1 93 ? -0.566 10.429 -0.055 1.00 98.38 93 LEU A CA 1
ATOM 707 C C . LEU A 1 93 ? 0.901 9.996 -0.188 1.00 98.38 93 LEU A C 1
ATOM 709 O O . LEU A 1 93 ? 1.501 10.152 -1.251 1.00 98.38 93 LEU A O 1
ATOM 713 N N . LEU A 1 94 ? 1.464 9.400 0.865 1.00 98.12 94 LEU A N 1
ATOM 714 C CA . LEU A 1 94 ? 2.851 8.939 0.880 1.00 98.12 94 LEU A CA 1
ATOM 715 C C . LEU A 1 94 ? 3.110 7.842 -0.164 1.00 98.12 94 LEU A C 1
ATOM 717 O O . LEU A 1 94 ? 4.138 7.859 -0.845 1.00 98.12 94 LEU A O 1
ATOM 721 N N . PHE A 1 95 ? 2.166 6.916 -0.336 1.00 98.12 95 PHE A N 1
ATOM 722 C CA . PHE A 1 95 ? 2.235 5.843 -1.322 1.00 98.12 95 PHE A CA 1
ATOM 723 C C . PHE A 1 95 ? 2.207 6.390 -2.750 1.00 98.12 95 PHE A C 1
ATOM 725 O O . PHE A 1 95 ? 2.982 5.929 -3.585 1.00 98.12 95 PHE A O 1
ATOM 732 N N . LEU A 1 96 ? 1.350 7.375 -3.033 1.00 98.12 96 LEU A N 1
ATOM 733 C CA . LEU A 1 96 ? 1.253 8.002 -4.350 1.00 98.12 96 LEU A CA 1
ATOM 734 C C . LEU A 1 96 ? 2.520 8.782 -4.696 1.00 98.12 96 LEU A C 1
ATOM 736 O O . LEU A 1 96 ? 3.057 8.589 -5.781 1.00 98.12 96 LEU A O 1
ATOM 740 N N . LEU A 1 97 ? 3.034 9.606 -3.778 1.00 98.38 97 LEU A N 1
ATOM 741 C CA . LEU A 1 97 ? 4.251 10.391 -4.013 1.00 98.38 97 LEU A CA 1
ATOM 742 C C . LEU A 1 97 ? 5.468 9.489 -4.246 1.00 98.38 97 LEU A C 1
ATOM 744 O O . LEU A 1 97 ? 6.179 9.631 -5.243 1.00 98.38 97 LEU A O 1
ATOM 748 N N . SER A 1 98 ? 5.679 8.515 -3.359 1.00 98.06 98 SER A N 1
ATOM 749 C CA . SER A 1 98 ? 6.777 7.554 -3.499 1.00 98.06 98 SER A CA 1
ATOM 750 C C . SER A 1 98 ? 6.594 6.654 -4.726 1.00 98.06 98 SER A C 1
ATOM 752 O O . SER A 1 98 ? 7.544 6.425 -5.472 1.00 98.06 98 SER A O 1
ATOM 754 N N . GLY A 1 99 ? 5.375 6.188 -5.000 1.00 96.56 99 GLY A N 1
ATOM 755 C CA . GLY A 1 99 ? 5.062 5.345 -6.153 1.00 96.56 99 GLY A CA 1
ATOM 756 C C . GLY A 1 99 ? 5.269 6.067 -7.478 1.00 96.56 99 GLY A C 1
ATOM 757 O O . GLY A 1 99 ? 5.846 5.497 -8.402 1.00 96.56 99 GLY A O 1
ATOM 758 N N . PHE A 1 100 ? 4.874 7.337 -7.551 1.00 97.31 100 PHE A N 1
ATOM 759 C CA . PHE A 1 100 ? 5.102 8.183 -8.715 1.00 97.31 100 PHE A CA 1
ATOM 760 C C . PHE A 1 100 ? 6.597 8.391 -8.975 1.00 97.31 100 PHE A C 1
ATOM 762 O O . PHE A 1 100 ? 7.050 8.198 -10.102 1.00 97.31 100 PHE A O 1
ATOM 769 N N . TYR A 1 101 ? 7.384 8.683 -7.933 1.00 97.31 101 TYR A N 1
ATOM 770 C CA . TYR A 1 101 ? 8.841 8.769 -8.051 1.00 97.31 101 TYR A CA 1
ATOM 771 C C . TYR A 1 101 ? 9.449 7.463 -8.585 1.00 97.31 101 TYR A C 1
ATOM 773 O O . TYR A 1 101 ? 10.175 7.475 -9.579 1.00 97.31 101 TYR A O 1
ATOM 781 N N . ASN A 1 102 ? 9.108 6.320 -7.976 1.00 95.00 102 ASN A N 1
ATOM 782 C CA . ASN A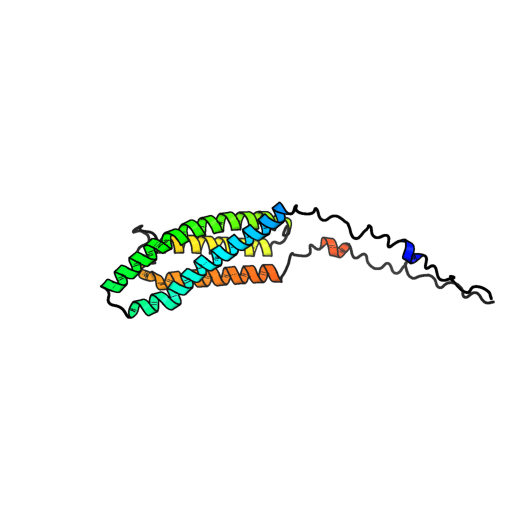 1 102 ? 9.607 5.006 -8.400 1.00 95.00 102 ASN A CA 1
ATOM 783 C C . ASN A 1 102 ? 9.203 4.683 -9.848 1.00 95.00 102 ASN A C 1
ATOM 785 O O . ASN A 1 102 ? 9.989 4.103 -10.595 1.00 95.00 102 ASN A O 1
ATOM 789 N N . TYR A 1 103 ? 7.995 5.074 -10.258 1.00 93.56 103 TYR A N 1
ATOM 790 C CA . TYR A 1 103 ? 7.520 4.903 -11.625 1.00 93.56 103 TYR A CA 1
ATOM 791 C C . TYR A 1 103 ? 8.360 5.709 -12.621 1.00 93.56 103 TYR A C 1
ATOM 793 O O . TYR A 1 103 ? 8.877 5.129 -13.575 1.00 93.56 103 TYR A O 1
ATOM 801 N N . MET A 1 104 ? 8.575 7.004 -12.372 1.00 94.44 104 MET A N 1
ATOM 802 C CA . MET A 1 104 ? 9.401 7.858 -13.237 1.00 94.44 104 MET A CA 1
ATOM 803 C C . MET A 1 104 ? 10.824 7.310 -13.400 1.00 94.44 104 MET A C 1
ATOM 805 O O . MET A 1 104 ? 11.362 7.306 -14.506 1.00 94.44 104 MET A O 1
ATOM 809 N N . ARG A 1 105 ? 11.416 6.785 -12.320 1.00 92.62 105 ARG A N 1
ATOM 810 C CA . ARG A 1 105 ? 12.748 6.158 -12.352 1.00 92.62 105 ARG A CA 1
ATOM 811 C C . ARG A 1 105 ? 12.776 4.844 -13.141 1.00 92.62 105 ARG A C 1
ATOM 813 O O . ARG A 1 105 ? 13.816 4.495 -13.687 1.00 92.62 105 ARG A O 1
ATOM 820 N N . ALA A 1 106 ? 11.656 4.126 -13.229 1.00 89.56 106 ALA A N 1
ATOM 821 C CA . ALA A 1 106 ? 11.578 2.826 -13.895 1.00 89.56 106 ALA A CA 1
ATOM 822 C C . ALA A 1 106 ? 11.270 2.896 -15.403 1.00 89.56 106 ALA A C 1
ATOM 824 O O . ALA A 1 106 ? 11.658 1.972 -16.124 1.00 89.56 106 ALA A O 1
ATOM 825 N N . ILE A 1 107 ? 10.607 3.958 -15.887 1.00 87.06 107 ILE A N 1
ATOM 826 C CA . ILE A 1 107 ? 10.201 4.116 -17.302 1.00 87.06 107 ILE A CA 1
ATOM 827 C C . ILE A 1 107 ? 11.360 3.918 -18.294 1.00 87.06 107 ILE A C 1
ATOM 829 O O . ILE A 1 107 ? 11.174 3.166 -19.252 1.00 87.06 107 ILE A O 1
ATOM 833 N N . PRO A 1 108 ? 12.547 4.540 -18.116 1.00 87.25 108 PRO A N 1
ATOM 834 C CA . PRO A 1 108 ? 13.613 4.443 -19.114 1.00 87.25 108 PRO A CA 1
ATOM 835 C C . PRO A 1 108 ? 14.081 3.007 -19.374 1.00 87.25 108 PRO A C 1
ATOM 837 O O . PRO A 1 108 ? 14.484 2.700 -20.491 1.00 87.25 108 PRO A O 1
ATOM 840 N N . ASN A 1 109 ? 13.971 2.134 -18.369 1.00 84.75 109 ASN A N 1
ATOM 841 C CA . ASN A 1 109 ? 14.454 0.753 -18.418 1.00 84.75 109 ASN A CA 1
ATOM 842 C C . ASN A 1 109 ? 13.469 -0.226 -19.075 1.00 84.75 109 ASN A C 1
ATOM 844 O O . ASN A 1 109 ? 13.807 -1.390 -19.245 1.00 84.75 109 ASN A O 1
ATOM 848 N N . HIS A 1 110 ? 12.254 0.218 -19.411 1.00 85.31 110 HIS A N 1
ATOM 849 C CA . HIS A 1 110 ? 11.189 -0.645 -19.942 1.00 85.31 110 HIS A CA 1
ATOM 850 C C . HIS A 1 110 ? 10.596 -0.099 -21.246 1.00 85.31 110 HIS A C 1
ATOM 852 O O . HIS A 1 110 ? 9.460 -0.402 -21.602 1.00 85.31 110 HIS A O 1
ATOM 858 N N . LYS A 1 111 ? 11.355 0.731 -21.973 1.00 84.19 111 LYS A N 1
ATOM 859 C CA . LYS A 1 111 ? 10.928 1.245 -23.277 1.00 84.19 111 LYS A CA 1
ATOM 860 C C . LYS A 1 111 ? 10.706 0.084 -24.249 1.00 84.19 111 LYS A C 1
ATOM 862 O O . LYS A 1 111 ? 11.617 -0.703 -24.481 1.00 84.19 111 LYS A O 1
ATOM 867 N N . GLY A 1 112 ? 9.507 0.020 -24.825 1.00 85.44 112 GLY A N 1
ATOM 868 C CA . GLY A 1 112 ? 9.113 -1.040 -25.758 1.00 85.44 112 GLY A CA 1
ATOM 869 C C . GLY A 1 112 ? 8.535 -2.296 -25.095 1.00 85.44 112 GLY A C 1
ATOM 870 O O . GLY A 1 112 ? 8.017 -3.155 -25.803 1.00 85.44 112 GLY A O 1
ATOM 871 N N . ASP A 1 113 ? 8.528 -2.394 -23.759 1.00 90.06 113 ASP A N 1
ATOM 872 C CA . ASP A 1 113 ? 7.962 -3.546 -23.048 1.00 90.06 113 ASP A CA 1
ATOM 873 C C . ASP A 1 113 ? 6.447 -3.366 -22.832 1.00 90.06 113 ASP A C 1
ATOM 875 O O . ASP A 1 113 ? 5.972 -2.884 -21.797 1.00 90.06 113 ASP A O 1
ATOM 879 N N . GLY A 1 114 ? 5.657 -3.743 -23.841 1.00 90.69 114 GLY A N 1
ATOM 880 C CA . GLY A 1 114 ? 4.196 -3.627 -23.799 1.00 90.69 114 GLY A CA 1
ATOM 881 C C . GLY A 1 114 ? 3.552 -4.413 -22.650 1.00 90.69 114 GLY A C 1
ATOM 882 O O . GLY A 1 114 ? 2.592 -3.940 -22.036 1.00 90.69 114 GLY A O 1
ATOM 883 N N . LEU A 1 115 ? 4.105 -5.580 -22.301 1.00 91.69 115 LEU A N 1
ATOM 884 C CA . LEU A 1 115 ? 3.592 -6.397 -21.201 1.00 91.69 115 LEU A CA 1
ATOM 885 C C . LEU A 1 115 ? 3.876 -5.743 -19.845 1.00 91.69 115 LEU A C 1
ATOM 887 O O . LEU A 1 115 ? 2.987 -5.710 -18.991 1.00 91.69 115 LEU A O 1
ATOM 891 N N . TYR A 1 116 ? 5.071 -5.174 -19.656 1.00 92.75 116 TYR A N 1
ATOM 892 C CA . TYR A 1 116 ? 5.384 -4.368 -18.476 1.00 92.75 116 TYR A CA 1
ATOM 893 C C . TYR A 1 116 ? 4.385 -3.224 -18.316 1.00 92.75 116 TYR A C 1
ATOM 895 O O . TYR A 1 116 ? 3.799 -3.079 -17.244 1.00 92.75 116 TYR A O 1
ATOM 903 N N . HIS A 1 117 ? 4.139 -2.446 -19.373 1.00 93.12 117 HIS A N 1
ATOM 904 C CA . HIS A 1 117 ? 3.216 -1.313 -19.314 1.00 93.12 117 HIS A CA 1
ATOM 905 C C . HIS A 1 117 ? 1.771 -1.741 -19.038 1.00 93.12 117 HIS A C 1
ATOM 907 O O . HIS A 1 117 ? 1.100 -1.106 -18.221 1.00 93.12 117 HIS A O 1
ATOM 913 N N . GLY A 1 118 ? 1.307 -2.840 -19.639 1.00 95.38 118 GLY A N 1
ATOM 914 C CA . GLY A 1 118 ? -0.018 -3.400 -19.369 1.00 95.38 118 GLY A CA 1
ATOM 915 C C . GLY A 1 118 ? -0.183 -3.820 -17.906 1.00 95.38 118 GLY A C 1
ATOM 916 O O . GLY A 1 118 ? -1.103 -3.368 -17.224 1.00 95.38 118 GLY A O 1
ATOM 917 N N . LEU A 1 119 ? 0.749 -4.621 -17.383 1.00 95.69 119 LEU A N 1
ATOM 918 C CA . LEU A 1 119 ? 0.731 -5.070 -15.985 1.00 95.69 119 LEU A CA 1
ATOM 919 C C . LEU A 1 119 ? 0.881 -3.907 -14.997 1.00 95.69 119 LEU A C 1
ATOM 921 O O . LEU A 1 119 ? 0.239 -3.888 -13.942 1.00 95.69 119 LEU A O 1
ATOM 925 N N . LEU A 1 120 ? 1.702 -2.916 -15.345 1.00 94.31 120 LEU A N 1
ATOM 926 C CA . LEU A 1 120 ? 1.854 -1.691 -14.578 1.00 94.31 120 LEU A CA 1
ATOM 927 C C . LEU A 1 120 ? 0.539 -0.897 -14.532 1.00 94.31 120 LEU A C 1
ATOM 929 O O . LEU A 1 120 ? 0.129 -0.464 -13.458 1.00 94.31 120 LEU A O 1
ATOM 933 N N . GLY A 1 121 ? -0.145 -0.733 -15.663 1.00 95.44 121 GLY A N 1
ATOM 934 C CA . GLY A 1 121 ? -1.442 -0.059 -15.723 1.00 95.44 121 GLY A CA 1
ATOM 935 C C . GLY A 1 121 ? -2.491 -0.757 -14.857 1.00 95.44 121 GLY A C 1
ATOM 936 O O . GLY A 1 121 ? -3.155 -0.113 -14.043 1.00 95.44 121 GLY A O 1
ATOM 937 N N . VAL A 1 122 ? -2.574 -2.088 -14.947 1.00 97.94 122 VAL A N 1
ATOM 938 C CA . VAL A 1 122 ? -3.506 -2.895 -14.144 1.00 97.94 122 VAL A CA 1
ATOM 939 C C . VAL A 1 122 ? -3.261 -2.707 -12.647 1.00 97.94 122 VAL A C 1
ATOM 941 O O . VAL A 1 122 ? -4.207 -2.421 -11.910 1.00 97.94 122 VAL A O 1
ATOM 944 N N . LYS A 1 123 ? -2.010 -2.798 -12.170 1.00 95.75 123 LYS A N 1
ATOM 945 C CA . LYS A 1 123 ? -1.741 -2.607 -10.733 1.00 95.75 123 LYS A CA 1
ATOM 946 C C . LYS A 1 123 ? -2.069 -1.188 -10.259 1.00 95.75 123 LYS A C 1
ATOM 948 O O . LYS A 1 123 ? -2.479 -1.028 -9.113 1.00 95.75 123 LYS A O 1
ATOM 953 N N . MET A 1 124 ? -1.927 -0.174 -11.118 1.00 96.94 124 MET A N 1
ATOM 954 C CA . MET A 1 124 ? -2.280 1.210 -10.778 1.00 96.94 124 MET A CA 1
ATOM 955 C C . MET A 1 124 ? -3.796 1.372 -10.626 1.00 96.94 124 MET A C 1
ATOM 957 O O . MET A 1 124 ? -4.248 1.953 -9.641 1.00 96.94 124 MET A O 1
ATOM 961 N N . LEU A 1 125 ? -4.592 0.792 -11.531 1.00 98.31 125 LEU A N 1
ATOM 962 C CA . LEU A 1 125 ? -6.055 0.814 -11.427 1.00 98.31 125 LEU A CA 1
ATOM 963 C C . LEU A 1 125 ? -6.554 0.081 -10.170 1.00 98.31 125 LEU A C 1
ATOM 965 O O . LEU A 1 125 ? -7.424 0.583 -9.451 1.00 98.31 125 LEU A O 1
ATOM 969 N N . LEU A 1 126 ? -5.962 -1.077 -9.863 1.00 98.44 126 LEU A N 1
ATOM 970 C CA . LEU A 1 126 ? -6.249 -1.808 -8.627 1.00 98.44 126 LEU A CA 1
ATOM 971 C C . LEU A 1 126 ? -5.876 -0.984 -7.386 1.00 98.44 126 LEU A C 1
ATOM 973 O O . LEU A 1 126 ? -6.665 -0.916 -6.445 1.00 98.44 126 LEU A O 1
ATOM 977 N N . ALA A 1 127 ? -4.719 -0.313 -7.387 1.00 98.06 127 ALA A N 1
ATOM 978 C CA . ALA A 1 127 ? -4.288 0.535 -6.276 1.00 98.06 127 ALA A CA 1
ATOM 979 C C . ALA A 1 127 ? -5.259 1.701 -6.037 1.00 98.06 127 ALA A C 1
ATOM 981 O O . ALA A 1 127 ? -5.685 1.916 -4.903 1.00 98.06 127 ALA A O 1
ATOM 982 N N . PHE A 1 128 ? -5.693 2.400 -7.090 1.00 98.44 128 PHE A N 1
ATOM 983 C CA . PHE A 1 128 ? -6.701 3.457 -6.958 1.00 98.44 128 PHE A CA 1
ATOM 984 C C . PHE A 1 128 ? -8.037 2.931 -6.431 1.00 98.44 128 PHE A C 1
ATOM 986 O O . PHE A 1 128 ? -8.658 3.574 -5.583 1.00 98.44 128 PHE A O 1
ATOM 993 N N . THR A 1 129 ? -8.445 1.735 -6.858 1.00 98.44 129 THR A N 1
ATOM 994 C CA . THR A 1 129 ? -9.649 1.080 -6.331 1.00 98.44 129 THR A CA 1
ATOM 995 C C . THR A 1 129 ? -9.513 0.791 -4.833 1.00 98.44 129 THR A C 1
ATOM 997 O O . THR A 1 129 ? -10.429 1.081 -4.062 1.00 98.44 129 THR A O 1
ATOM 1000 N N . ILE A 1 130 ? -8.355 0.290 -4.388 1.00 98.50 130 ILE A N 1
ATOM 1001 C CA . ILE A 1 130 ? -8.058 0.088 -2.963 1.00 98.50 130 ILE A CA 1
ATOM 1002 C C . ILE A 1 130 ? -8.121 1.413 -2.197 1.00 98.50 130 ILE A C 1
ATOM 1004 O O . ILE A 1 130 ? -8.743 1.463 -1.138 1.00 98.50 130 ILE A O 1
ATOM 1008 N N . PHE A 1 131 ? -7.521 2.489 -2.711 1.00 98.31 131 PHE A N 1
ATOM 1009 C CA . PHE A 1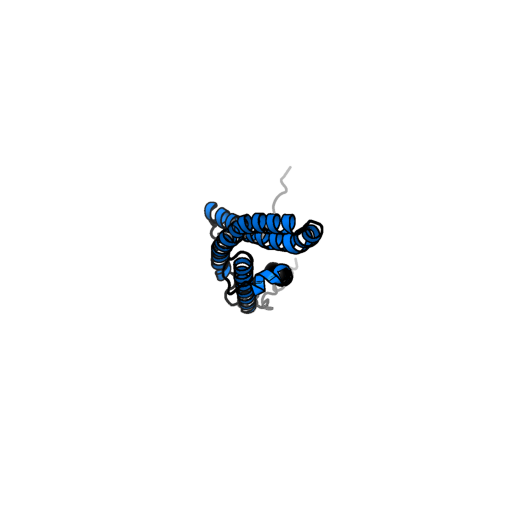 131 ? -7.511 3.794 -2.035 1.00 98.31 131 PHE A CA 1
ATOM 1010 C C . PHE A 1 131 ? -8.905 4.384 -1.895 1.00 98.31 131 PHE A C 1
ATOM 1012 O O . PHE A 1 131 ? -9.245 4.904 -0.829 1.00 98.31 131 PHE A O 1
ATOM 1019 N N . PHE A 1 132 ? -9.726 4.254 -2.935 1.00 98.12 132 PHE A N 1
ATOM 1020 C CA . PHE A 1 132 ? -11.124 4.649 -2.892 1.00 98.12 132 PHE A CA 1
ATOM 1021 C C . PHE A 1 132 ? -11.883 3.869 -1.811 1.00 98.12 132 PHE A C 1
ATOM 1023 O O . PHE A 1 132 ? -12.484 4.478 -0.926 1.00 98.12 132 PHE A O 1
ATOM 1030 N N . LEU A 1 133 ? -11.806 2.534 -1.826 1.00 98.06 133 LEU A N 1
ATOM 1031 C CA . LEU A 1 133 ? -12.508 1.690 -0.856 1.00 98.06 133 LEU A CA 1
ATOM 1032 C C . LEU A 1 133 ? -12.030 1.938 0.579 1.00 98.06 133 LEU A C 1
ATOM 1034 O O . LEU A 1 133 ? -12.851 2.078 1.485 1.00 98.06 133 LEU A O 1
ATOM 1038 N N . ALA A 1 134 ? -10.718 2.039 0.792 1.00 97.44 134 ALA A N 1
ATOM 1039 C CA . ALA A 1 134 ? -10.141 2.331 2.099 1.00 97.44 134 ALA A CA 1
ATOM 1040 C C . ALA A 1 134 ? -10.621 3.689 2.632 1.00 97.44 134 ALA A C 1
ATOM 1042 O O . ALA A 1 134 ? -11.020 3.785 3.793 1.00 97.44 134 ALA A O 1
ATOM 1043 N N . SER A 1 135 ? -10.658 4.715 1.777 1.00 97.62 135 SER A N 1
ATOM 1044 C CA . SER A 1 135 ? -11.171 6.044 2.132 1.00 97.62 135 SER A CA 1
ATOM 1045 C C . SER A 1 135 ? -12.673 6.017 2.430 1.00 97.62 135 SER A C 1
ATOM 1047 O O . SER A 1 135 ? -13.115 6.606 3.416 1.00 97.62 135 SER A O 1
ATOM 1049 N N . ALA A 1 136 ? -13.464 5.285 1.641 1.00 96.81 136 ALA A N 1
ATOM 1050 C CA . ALA A 1 136 ? -14.902 5.119 1.858 1.00 96.81 136 ALA A CA 1
ATOM 1051 C C . ALA A 1 136 ? -15.214 4.420 3.195 1.00 96.81 136 ALA A C 1
ATOM 1053 O O . ALA A 1 136 ? -16.134 4.831 3.911 1.00 96.81 136 ALA A O 1
ATOM 1054 N N . LEU A 1 137 ? -14.416 3.411 3.567 1.00 96.12 137 LEU A N 1
ATOM 1055 C CA . LEU A 1 137 ? -14.559 2.652 4.815 1.00 96.12 137 LEU A CA 1
ATOM 1056 C C . LEU A 1 137 ? -14.297 3.490 6.073 1.00 96.12 137 LEU A C 1
ATOM 1058 O O . LEU A 1 137 ? -14.924 3.242 7.104 1.00 96.12 137 LEU A O 1
ATOM 1062 N N . VAL A 1 138 ? -13.393 4.471 6.001 1.00 95.06 138 VAL A N 1
ATOM 1063 C CA . VAL A 1 138 ? -13.055 5.361 7.132 1.00 95.06 138 VAL A CA 1
ATOM 1064 C C . VAL A 1 138 ? -13.732 6.734 7.059 1.00 95.06 138 VAL A C 1
ATOM 1066 O O . VAL A 1 138 ? -13.593 7.546 7.976 1.00 95.06 138 VAL A O 1
ATOM 1069 N N . GLY A 1 139 ? -14.433 7.017 5.961 1.00 91.88 139 GLY A N 1
ATOM 1070 C CA . GLY A 1 139 ? -15.128 8.274 5.720 1.00 91.88 139 GLY A CA 1
ATOM 1071 C C . GLY A 1 139 ? -16.448 8.395 6.484 1.00 91.88 139 GLY A C 1
ATOM 1072 O O . GLY A 1 139 ? -16.964 7.432 7.046 1.00 91.88 139 GLY A O 1
ATOM 1073 N N . ARG A 1 140 ? -17.020 9.605 6.462 1.00 89.19 140 ARG A N 1
ATOM 1074 C CA . ARG A 1 140 ? -18.298 9.945 7.123 1.00 89.19 140 ARG A CA 1
ATOM 1075 C C . ARG A 1 140 ? -19.466 10.198 6.164 1.00 89.19 140 ARG A C 1
ATOM 1077 O O . ARG A 1 140 ? -20.561 10.509 6.608 1.00 89.19 140 ARG A O 1
ATOM 1084 N N . SER A 1 141 ? -19.226 10.136 4.853 1.00 91.38 141 SER A N 1
ATOM 1085 C CA . SER A 1 141 ? -20.254 10.453 3.853 1.00 91.38 141 SER A CA 1
ATOM 1086 C C . SER A 1 141 ? -21.361 9.400 3.852 1.00 91.38 141 SER A C 1
ATOM 1088 O O . SER A 1 141 ? -21.057 8.204 3.780 1.00 91.38 141 SER A O 1
ATOM 1090 N N . ALA A 1 142 ? -22.624 9.835 3.887 1.00 91.00 142 ALA A N 1
ATOM 1091 C CA . ALA A 1 142 ? -23.802 8.965 3.845 1.00 91.00 142 ALA A CA 1
ATOM 1092 C C . ALA A 1 142 ? -23.850 8.094 2.575 1.00 91.00 142 ALA A C 1
ATOM 1094 O O . ALA A 1 142 ? -24.255 6.938 2.643 1.00 91.00 142 ALA A O 1
ATOM 1095 N N . ALA A 1 143 ? -23.323 8.596 1.451 1.00 92.25 143 ALA A N 1
ATOM 1096 C CA . ALA A 1 143 ? -23.260 7.869 0.179 1.00 92.25 143 ALA A CA 1
ATOM 1097 C C . ALA A 1 143 ? -22.492 6.534 0.263 1.00 92.25 143 ALA A C 1
ATOM 1099 O O . ALA A 1 143 ? -22.701 5.643 -0.555 1.00 92.25 143 ALA A O 1
ATOM 1100 N N . PHE A 1 144 ? -21.613 6.377 1.259 1.00 93.94 144 PHE A N 1
ATOM 1101 C CA . PHE A 1 144 ? -20.797 5.174 1.447 1.00 93.94 144 PHE A CA 1
ATOM 1102 C C . PHE A 1 144 ? -21.194 4.354 2.681 1.00 93.94 144 PHE A C 1
ATOM 1104 O O . PHE A 1 144 ? -20.426 3.501 3.129 1.00 93.94 144 PHE A O 1
ATOM 1111 N N . GLU A 1 145 ? -22.384 4.580 3.244 1.00 92.50 145 GLU A N 1
ATOM 1112 C CA . GLU A 1 145 ? -22.848 3.835 4.420 1.00 92.50 145 GLU A CA 1
ATOM 1113 C C . GLU A 1 145 ? -22.981 2.334 4.131 1.00 92.50 145 GLU A C 1
ATOM 1115 O O . GLU A 1 145 ? -22.493 1.517 4.907 1.00 92.50 145 GLU A O 1
ATOM 1120 N N . GLY A 1 146 ? -23.498 1.951 2.958 1.00 93.75 146 GLY A N 1
ATOM 1121 C CA . GLY A 1 146 ? -23.588 0.539 2.562 1.00 93.75 146 GLY A CA 1
ATOM 1122 C C . GLY A 1 146 ? -22.225 -0.171 2.498 1.00 93.75 146 GLY A C 1
ATOM 1123 O O . GLY A 1 146 ? -22.122 -1.357 2.824 1.00 93.75 146 GLY A O 1
ATOM 1124 N N . ILE A 1 147 ? -21.153 0.556 2.150 1.00 94.38 147 ILE A N 1
ATOM 1125 C CA . ILE A 1 147 ? -19.780 0.029 2.196 1.00 94.38 147 ILE A CA 1
ATOM 1126 C C . ILE A 1 147 ? -19.346 -0.196 3.650 1.00 94.38 147 ILE A C 1
ATOM 1128 O O . ILE A 1 147 ? -18.799 -1.250 3.980 1.00 94.38 147 ILE A O 1
ATOM 1132 N N . ARG A 1 148 ? -19.648 0.747 4.545 1.00 93.12 148 ARG A N 1
ATOM 1133 C CA . ARG A 1 148 ? -19.323 0.641 5.974 1.00 93.12 148 ARG A CA 1
ATOM 1134 C C . ARG A 1 148 ? -20.116 -0.448 6.697 1.00 93.12 148 ARG A C 1
ATOM 1136 O O . ARG A 1 148 ? -19.559 -1.121 7.561 1.00 93.12 148 ARG A O 1
ATOM 1143 N N . GLN A 1 149 ? -21.373 -0.676 6.344 1.00 93.56 149 GLN A N 1
ATOM 1144 C CA . GLN A 1 149 ? -22.166 -1.770 6.917 1.00 93.56 149 GLN A CA 1
ATOM 1145 C C . GLN A 1 149 ? -21.616 -3.143 6.503 1.00 93.56 149 GLN A C 1
ATOM 1147 O O . GLN A 1 149 ? -21.595 -4.078 7.295 1.00 93.56 149 GLN A O 1
ATOM 1152 N N . ASN A 1 150 ? -21.052 -3.241 5.297 1.00 95.62 150 ASN A N 1
ATOM 1153 C CA . ASN A 1 150 ? -20.447 -4.463 4.765 1.00 95.62 150 ASN A CA 1
ATOM 1154 C C . ASN A 1 150 ? -18.912 -4.471 4.890 1.00 95.62 150 ASN A C 1
ATOM 1156 O O . ASN A 1 150 ? -18.219 -5.061 4.056 1.00 95.62 150 ASN A O 1
ATOM 1160 N N . ARG A 1 151 ? -18.367 -3.826 5.932 1.00 94.44 151 ARG A N 1
ATOM 1161 C CA . ARG A 1 151 ? -16.923 -3.638 6.184 1.00 94.44 151 ARG A CA 1
ATOM 1162 C C . ARG A 1 151 ? -16.078 -4.882 5.899 1.00 94.44 151 ARG A C 1
ATOM 1164 O O . ARG A 1 151 ? -15.097 -4.802 5.165 1.00 94.44 151 ARG A O 1
ATOM 1171 N N . ALA A 1 152 ? -16.480 -6.040 6.425 1.00 96.06 152 ALA A N 1
ATOM 1172 C CA . ALA A 1 152 ? -15.743 -7.292 6.249 1.00 96.06 152 ALA A CA 1
ATOM 1173 C C . ALA A 1 152 ? -15.620 -7.712 4.773 1.00 96.06 152 ALA A C 1
ATOM 1175 O O . ALA A 1 152 ? -14.553 -8.143 4.340 1.00 96.06 152 ALA A O 1
ATOM 1176 N N . LYS A 1 153 ? -16.690 -7.563 3.979 1.00 97.88 153 LYS A N 1
ATOM 1177 C CA . LYS A 1 153 ? -16.681 -7.870 2.540 1.00 97.88 153 LYS A CA 1
ATOM 1178 C C . LYS A 1 153 ? -15.681 -6.980 1.806 1.00 97.88 153 LYS A C 1
ATOM 1180 O O . LYS A 1 153 ? -14.868 -7.479 1.036 1.00 97.88 153 LYS A O 1
ATOM 1185 N N . TRP A 1 154 ? -15.712 -5.678 2.065 1.00 98.12 154 TRP A N 1
ATOM 1186 C CA . TRP A 1 154 ? -14.844 -4.726 1.371 1.00 98.12 154 TRP A CA 1
ATOM 1187 C C . TRP A 1 154 ? -13.383 -4.822 1.806 1.00 98.12 154 TRP A C 1
ATOM 1189 O O . TRP A 1 154 ? -12.497 -4.702 0.965 1.00 98.12 154 TRP A O 1
ATOM 1199 N N . LEU A 1 155 ? -13.114 -5.143 3.075 1.00 97.81 155 LEU A N 1
ATOM 1200 C CA . LEU A 1 155 ? -11.762 -5.480 3.521 1.00 97.81 155 LEU A CA 1
ATOM 1201 C C . LEU A 1 155 ? -11.223 -6.734 2.816 1.00 97.81 155 LEU A C 1
ATOM 1203 O O . LEU A 1 155 ? -10.067 -6.726 2.404 1.00 97.81 155 LEU A O 1
ATOM 1207 N N . LYS A 1 156 ? -12.042 -7.778 2.595 1.00 98.44 156 LYS A N 1
ATOM 1208 C CA . LYS A 1 156 ? -11.633 -8.949 1.787 1.00 98.44 156 LYS A CA 1
ATOM 1209 C C . LYS A 1 156 ? -11.248 -8.545 0.365 1.00 98.44 156 LYS A C 1
ATOM 1211 O O . LYS A 1 156 ? -10.218 -8.992 -0.125 1.00 98.44 156 LYS A O 1
ATOM 1216 N N . VAL A 1 157 ? -12.045 -7.684 -0.272 1.00 98.50 157 VAL A N 1
ATOM 1217 C CA . VAL A 1 157 ? -11.754 -7.168 -1.622 1.00 98.50 157 VAL A CA 1
ATOM 1218 C C . VAL A 1 157 ? -10.436 -6.389 -1.640 1.00 98.50 157 VAL A C 1
ATOM 1220 O O . VAL A 1 157 ? -9.601 -6.641 -2.503 1.00 98.50 157 VAL A O 1
ATOM 1223 N N . ILE A 1 158 ? -10.207 -5.502 -0.663 1.00 98.50 158 ILE A N 1
ATOM 1224 C CA . ILE A 1 158 ? -8.947 -4.754 -0.529 1.00 98.50 158 ILE A CA 1
ATOM 1225 C C . ILE A 1 158 ? -7.754 -5.704 -0.394 1.00 98.50 158 ILE A C 1
ATOM 1227 O O . ILE A 1 158 ? -6.772 -5.556 -1.119 1.00 98.50 158 ILE A O 1
ATOM 1231 N N . VAL A 1 159 ? -7.835 -6.683 0.511 1.00 98.38 159 VAL A N 1
ATOM 1232 C CA . VAL A 1 159 ? -6.747 -7.642 0.755 1.00 98.38 159 VAL A CA 1
ATOM 1233 C C . VAL A 1 159 ? -6.479 -8.495 -0.487 1.00 98.38 159 VAL A C 1
ATOM 1235 O O . VAL A 1 159 ? -5.320 -8.696 -0.844 1.00 98.38 159 VAL A O 1
ATOM 1238 N N . LEU A 1 160 ? -7.525 -8.935 -1.190 1.00 98.50 160 LEU A N 1
ATOM 1239 C CA . LEU A 1 160 ? -7.394 -9.685 -2.438 1.00 98.50 160 LEU A CA 1
ATOM 1240 C C . LEU A 1 160 ? -6.703 -8.857 -3.530 1.00 98.50 160 LEU A C 1
ATOM 1242 O O . LEU A 1 160 ? -5.745 -9.324 -4.142 1.00 98.50 160 LEU A O 1
ATOM 1246 N N . PHE A 1 161 ? -7.143 -7.620 -3.763 1.00 98.69 161 PHE A N 1
ATOM 1247 C CA . PHE A 1 161 ? -6.515 -6.745 -4.757 1.00 98.69 161 PHE A CA 1
ATOM 1248 C C . PHE A 1 161 ? -5.069 -6.416 -4.392 1.00 98.69 161 PHE A C 1
ATOM 1250 O O . PHE A 1 161 ? -4.206 -6.412 -5.268 1.00 98.69 161 PHE A O 1
ATOM 1257 N N . ALA A 1 162 ? -4.776 -6.211 -3.109 1.00 98.38 162 ALA A N 1
ATOM 1258 C CA . ALA A 1 162 ? -3.411 -6.011 -2.647 1.00 98.38 162 ALA A CA 1
ATOM 1259 C C . ALA A 1 162 ? -2.532 -7.241 -2.923 1.00 98.38 162 ALA A C 1
ATOM 1261 O O . ALA A 1 162 ? -1.416 -7.090 -3.418 1.00 98.38 162 ALA A O 1
ATOM 1262 N N . ALA A 1 163 ? -3.042 -8.453 -2.682 1.00 98.31 163 ALA A N 1
ATOM 1263 C CA . ALA A 1 163 ? -2.333 -9.690 -3.001 1.00 98.31 163 ALA A CA 1
ATOM 1264 C C . ALA A 1 163 ? -2.038 -9.810 -4.507 1.00 98.31 163 ALA A C 1
ATOM 1266 O O . ALA A 1 163 ? -0.916 -10.142 -4.885 1.00 98.31 163 ALA A O 1
ATOM 1267 N N . ILE A 1 164 ? -2.998 -9.457 -5.369 1.00 98.56 164 ILE A N 1
ATOM 1268 C CA . ILE A 1 164 ? -2.802 -9.427 -6.828 1.00 98.56 164 ILE A CA 1
ATOM 1269 C C . ILE A 1 164 ? -1.715 -8.411 -7.217 1.00 98.56 164 ILE A C 1
ATOM 1271 O O . ILE A 1 164 ? -0.817 -8.744 -7.987 1.00 98.56 164 ILE A O 1
ATOM 1275 N N . ILE A 1 165 ? -1.737 -7.195 -6.658 1.00 98.12 165 ILE A N 1
ATOM 1276 C CA . ILE A 1 165 ? -0.710 -6.165 -6.908 1.00 98.12 165 ILE A CA 1
ATOM 1277 C C . ILE A 1 165 ? 0.685 -6.662 -6.507 1.00 98.12 165 ILE A C 1
ATOM 1279 O O . ILE A 1 165 ? 1.654 -6.444 -7.243 1.00 98.12 165 ILE A O 1
ATOM 1283 N N . VAL A 1 166 ? 0.804 -7.327 -5.354 1.00 97.44 166 VAL A N 1
ATOM 1284 C CA . VAL A 1 166 ? 2.067 -7.923 -4.892 1.00 97.44 166 VAL A CA 1
ATOM 1285 C C . VAL A 1 166 ? 2.514 -9.036 -5.838 1.00 97.44 166 VAL A C 1
ATOM 1287 O O . VAL A 1 166 ? 3.682 -9.053 -6.222 1.00 97.44 166 VAL A O 1
ATOM 1290 N N . GLY A 1 167 ? 1.597 -9.898 -6.286 1.00 97.81 167 GLY A N 1
ATOM 1291 C CA . GLY A 1 167 ? 1.872 -10.946 -7.272 1.00 97.81 167 GLY A CA 1
ATOM 1292 C C . GLY A 1 167 ? 2.406 -10.386 -8.592 1.00 97.81 167 GLY A C 1
ATOM 1293 O O . GLY A 1 167 ? 3.457 -10.818 -9.062 1.00 97.81 167 GLY A O 1
ATOM 1294 N N . ILE A 1 168 ? 1.756 -9.353 -9.141 1.00 97.06 168 ILE A N 1
ATOM 1295 C CA . ILE A 1 168 ? 2.229 -8.640 -10.340 1.00 97.06 168 ILE A CA 1
ATOM 1296 C C . ILE A 1 168 ? 3.619 -8.041 -10.094 1.00 97.06 168 ILE A C 1
ATOM 1298 O O . ILE A 1 168 ? 4.511 -8.167 -10.931 1.00 97.06 168 ILE A O 1
ATOM 1302 N N . SER A 1 169 ? 3.824 -7.399 -8.943 1.00 94.38 169 SER A N 1
ATOM 1303 C CA . SER A 1 169 ? 5.102 -6.763 -8.602 1.00 94.38 169 SER A CA 1
ATOM 1304 C C . SER A 1 169 ? 6.239 -7.781 -8.479 1.00 94.38 169 SER A C 1
ATOM 1306 O O . SER A 1 169 ? 7.351 -7.513 -8.932 1.00 94.38 169 SER A O 1
ATOM 1308 N N . GLY A 1 170 ? 5.959 -8.952 -7.903 1.00 95.38 170 GLY A N 1
ATOM 1309 C CA . GLY A 1 170 ? 6.888 -10.076 -7.829 1.00 95.38 170 GLY A CA 1
ATOM 1310 C C . GLY A 1 170 ? 7.210 -10.636 -9.211 1.00 95.38 170 GLY A C 1
ATOM 1311 O O . GLY A 1 170 ? 8.381 -10.724 -9.569 1.00 95.38 170 GLY A O 1
ATOM 1312 N N . PHE A 1 171 ? 6.187 -10.920 -10.020 1.00 95.62 171 PHE A N 1
ATOM 1313 C CA . PHE A 1 171 ? 6.354 -11.414 -11.388 1.00 95.62 171 PHE A CA 1
ATOM 1314 C C . PHE A 1 171 ? 7.210 -10.472 -12.241 1.00 95.62 171 PHE A C 1
ATOM 1316 O O . PHE A 1 171 ? 8.189 -10.914 -12.838 1.00 95.62 171 PHE A O 1
ATOM 1323 N N . VAL A 1 172 ? 6.897 -9.169 -12.248 1.00 92.62 172 VAL A N 1
ATOM 1324 C CA . VAL A 1 172 ? 7.650 -8.158 -13.009 1.00 92.62 172 VAL A CA 1
ATOM 1325 C C . VAL A 1 172 ? 9.105 -8.068 -12.544 1.00 92.62 172 VAL A C 1
ATOM 1327 O O . VAL A 1 172 ? 10.007 -7.891 -13.358 1.00 92.62 172 VAL A O 1
ATOM 1330 N N . LYS A 1 173 ? 9.356 -8.228 -11.241 1.00 90.00 173 LYS A N 1
ATOM 1331 C CA . LYS A 1 173 ? 10.719 -8.232 -10.706 1.00 90.00 173 LYS A CA 1
ATOM 1332 C C . LYS A 1 173 ? 11.511 -9.471 -11.136 1.00 90.00 173 LYS A C 1
ATOM 1334 O O . LYS A 1 173 ? 12.698 -9.339 -11.406 1.00 90.00 173 LYS A O 1
ATOM 1339 N N . VAL A 1 174 ? 10.877 -10.644 -11.180 1.00 93.06 174 VAL A N 1
ATOM 1340 C CA . VAL A 1 174 ? 11.532 -11.917 -11.531 1.00 93.06 174 VAL A CA 1
ATOM 1341 C C . VAL A 1 174 ? 11.792 -12.032 -13.033 1.00 93.06 174 VAL A C 1
ATOM 1343 O O . VAL A 1 174 ? 12.859 -12.494 -13.416 1.00 93.06 174 VAL A O 1
ATOM 1346 N N . ARG A 1 175 ? 10.859 -11.586 -13.887 1.00 88.38 175 ARG A N 1
ATOM 1347 C CA . ARG A 1 175 ? 11.027 -11.651 -15.354 1.00 88.38 175 ARG A CA 1
ATOM 1348 C C . ARG A 1 175 ? 12.187 -10.797 -15.885 1.00 88.38 175 ARG A C 1
ATOM 1350 O O . ARG A 1 175 ? 12.758 -11.153 -16.906 1.00 88.38 175 ARG A O 1
ATOM 1357 N N . GLY A 1 176 ? 12.509 -9.683 -15.220 1.00 82.81 176 GLY A N 1
ATOM 1358 C CA . GLY A 1 176 ? 13.469 -8.691 -15.714 1.00 82.81 176 GLY A CA 1
ATOM 1359 C C . GLY A 1 176 ? 12.975 -7.875 -16.928 1.00 82.81 176 GLY A C 1
ATOM 1360 O O . GLY A 1 176 ? 11.850 -8.070 -17.397 1.00 82.81 176 GLY A O 1
ATOM 1361 N N . PRO A 1 177 ? 13.781 -6.918 -17.421 1.00 79.62 177 PRO A N 1
ATOM 1362 C CA . PRO A 1 177 ? 13.465 -6.148 -18.626 1.00 79.62 177 PRO A CA 1
ATOM 1363 C C . PRO A 1 177 ? 13.413 -7.039 -19.874 1.00 79.62 177 PRO A C 1
ATOM 1365 O O . PRO A 1 177 ? 14.168 -8.006 -19.977 1.00 79.62 177 PRO A O 1
ATOM 1368 N N . SER A 1 178 ? 12.567 -6.703 -20.851 1.00 72.06 178 SER A N 1
ATOM 1369 C CA . SER A 1 178 ? 12.610 -7.357 -22.161 1.00 72.06 178 SER A CA 1
ATOM 1370 C C . SER A 1 178 ? 13.942 -7.072 -22.861 1.00 72.06 178 SER A C 1
ATOM 1372 O O . SER A 1 178 ? 14.286 -5.907 -23.072 1.00 72.06 178 SER A O 1
ATOM 1374 N N . ILE A 1 179 ? 14.666 -8.119 -23.265 1.00 64.62 179 ILE A N 1
ATOM 1375 C CA . ILE A 1 179 ? 15.789 -7.977 -24.196 1.00 64.62 179 ILE A CA 1
ATOM 1376 C C . ILE A 1 179 ? 15.182 -7.538 -25.530 1.00 64.62 179 ILE A C 1
ATOM 1378 O O . ILE A 1 179 ? 14.455 -8.303 -26.167 1.00 64.62 179 ILE A O 1
ATOM 1382 N N . ASN A 1 180 ? 15.401 -6.288 -25.930 1.00 58.44 180 ASN A N 1
ATOM 1383 C CA . ASN A 1 180 ? 15.000 -5.854 -27.260 1.00 58.44 180 ASN A CA 1
ATOM 1384 C C . ASN A 1 180 ? 15.837 -6.652 -28.270 1.00 58.44 180 ASN A C 1
ATOM 1386 O O . ASN A 1 180 ? 17.058 -6.711 -28.153 1.00 58.44 180 ASN A O 1
ATOM 1390 N N . THR A 1 181 ? 15.201 -7.244 -29.280 1.00 50.06 181 THR A N 1
ATOM 1391 C CA . THR A 1 181 ? 15.828 -8.060 -30.342 1.00 50.06 181 THR A CA 1
ATOM 1392 C C . THR A 1 181 ? 16.883 -7.323 -31.180 1.00 50.06 181 THR A C 1
ATOM 1394 O O . THR A 1 181 ? 17.446 -7.898 -32.104 1.00 50.06 181 THR A O 1
ATOM 1397 N N . VAL A 1 182 ? 17.193 -6.069 -30.849 1.00 51.88 182 VAL A N 1
ATOM 1398 C CA . VAL A 1 182 ? 18.306 -5.307 -31.420 1.00 51.88 182 VAL A CA 1
ATOM 1399 C C . VAL A 1 182 ? 19.655 -5.944 -31.052 1.00 51.88 182 VAL A C 1
ATOM 1401 O O . VAL A 1 182 ? 20.558 -5.946 -31.882 1.00 51.88 182 VAL A O 1
ATOM 1404 N N . ASP A 1 183 ? 19.765 -6.595 -29.889 1.00 52.47 183 ASP A N 1
ATOM 1405 C CA . ASP A 1 183 ? 21.005 -7.271 -29.472 1.00 52.47 183 ASP A CA 1
ATOM 1406 C C . ASP A 1 183 ? 21.158 -8.686 -30.066 1.00 52.47 183 ASP A C 1
ATOM 1408 O O . ASP A 1 183 ? 22.252 -9.246 -30.064 1.00 52.47 183 ASP A O 1
ATOM 1412 N N . ALA A 1 184 ? 20.095 -9.263 -30.643 1.00 48.81 184 ALA A N 1
ATOM 1413 C CA . ALA A 1 184 ? 20.163 -10.569 -31.313 1.00 48.81 184 ALA A CA 1
ATOM 1414 C C . ALA A 1 184 ? 20.928 -10.510 -32.650 1.00 48.81 184 ALA A C 1
ATOM 1416 O O . ALA A 1 184 ? 21.474 -11.519 -33.083 1.00 48.81 184 ALA A O 1
ATOM 1417 N N . ASN A 1 185 ? 21.021 -9.325 -33.264 1.00 49.59 185 ASN A N 1
ATOM 1418 C CA . ASN A 1 185 ? 21.840 -9.082 -34.457 1.00 49.59 185 ASN A CA 1
ATOM 1419 C C . ASN A 1 185 ? 23.277 -8.636 -34.119 1.00 49.59 185 ASN A C 1
ATOM 1421 O O . ASN A 1 185 ? 24.094 -8.489 -35.024 1.00 49.59 185 ASN A O 1
ATOM 1425 N N . ALA A 1 186 ? 23.590 -8.391 -32.839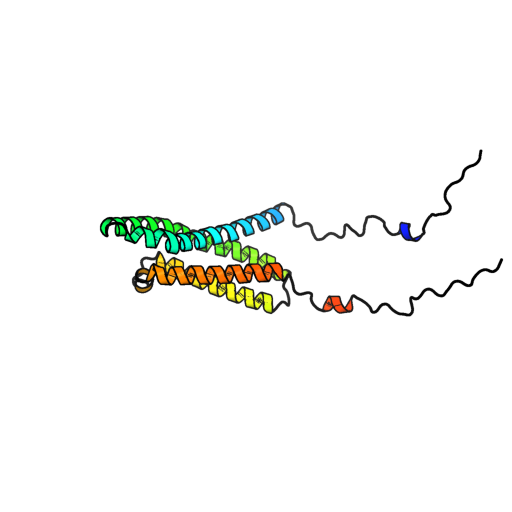 1.00 52.94 186 ALA A N 1
ATOM 1426 C CA . ALA A 1 186 ? 24.938 -8.039 -32.383 1.00 52.94 186 ALA A CA 1
ATOM 1427 C C . ALA A 1 186 ? 25.809 -9.276 -32.099 1.00 52.94 186 ALA A C 1
ATOM 1429 O O . ALA A 1 186 ? 27.031 -9.165 -32.013 1.00 52.94 186 ALA A O 1
ATOM 1430 N N . VAL A 1 187 ? 25.201 -10.463 -32.007 1.00 55.22 187 VAL A N 1
ATOM 1431 C CA . VAL A 1 187 ? 25.920 -11.732 -32.146 1.00 55.22 187 VAL A CA 1
ATOM 1432 C C . VAL A 1 187 ? 26.054 -11.984 -33.643 1.00 55.22 187 VAL A C 1
ATOM 1434 O O . VAL A 1 187 ? 25.215 -12.646 -34.251 1.00 55.22 187 VAL A O 1
ATOM 1437 N N . ALA A 1 188 ? 27.066 -11.369 -34.259 1.00 55.66 188 ALA A N 1
ATOM 1438 C CA . ALA A 1 188 ? 27.423 -11.672 -35.638 1.00 55.66 188 ALA A CA 1
ATOM 1439 C C . ALA A 1 188 ? 27.548 -13.202 -35.792 1.00 55.66 188 ALA A C 1
ATOM 1441 O O . ALA A 1 188 ? 28.079 -13.852 -34.882 1.00 55.66 188 ALA A O 1
ATOM 1442 N N . PRO A 1 189 ? 27.069 -13.799 -36.901 1.00 53.59 189 PRO A N 1
ATOM 1443 C CA . PRO A 1 189 ? 27.424 -15.172 -37.226 1.00 53.59 189 PRO A CA 1
ATOM 1444 C C . PRO A 1 189 ? 28.945 -15.268 -37.137 1.00 53.59 189 PRO A C 1
ATOM 1446 O O . PRO A 1 189 ? 29.626 -14.414 -37.703 1.00 53.59 189 PRO A O 1
ATOM 1449 N N . ILE A 1 190 ? 29.468 -16.242 -36.388 1.00 58.34 190 ILE A N 1
ATOM 1450 C CA . ILE A 1 190 ? 30.897 -16.554 -36.431 1.00 58.34 190 ILE A CA 1
ATOM 1451 C C . ILE A 1 190 ? 31.203 -16.798 -37.906 1.00 58.34 190 ILE A C 1
ATOM 1453 O O . ILE A 1 190 ? 30.704 -17.765 -38.484 1.00 58.34 190 ILE A O 1
ATOM 1457 N N . ASP A 1 191 ? 31.909 -15.859 -38.530 1.00 56.88 191 ASP A N 1
ATOM 1458 C CA . ASP A 1 191 ? 32.277 -15.972 -39.926 1.00 56.88 191 ASP A CA 1
ATOM 1459 C C . ASP A 1 191 ? 33.204 -17.181 -40.038 1.00 56.88 191 ASP A C 1
ATOM 1461 O O . ASP A 1 191 ? 34.286 -17.218 -39.454 1.00 56.88 191 ASP A O 1
ATOM 1465 N N . SER A 1 192 ? 32.758 -18.208 -40.759 1.00 59.00 192 SER A N 1
ATOM 1466 C CA . SER A 1 192 ? 33.550 -19.408 -41.032 1.00 59.00 192 SER A CA 1
ATOM 1467 C C . SER A 1 192 ? 34.856 -19.108 -41.783 1.00 59.00 192 SER A C 1
ATOM 1469 O O . SER A 1 192 ? 35.694 -19.999 -41.918 1.00 59.00 192 SER A O 1
ATOM 1471 N N . SER A 1 193 ? 35.047 -17.876 -42.269 1.00 57.81 193 SER A N 1
ATOM 1472 C CA . SER A 1 193 ? 36.303 -17.407 -42.856 1.00 57.81 193 SER A CA 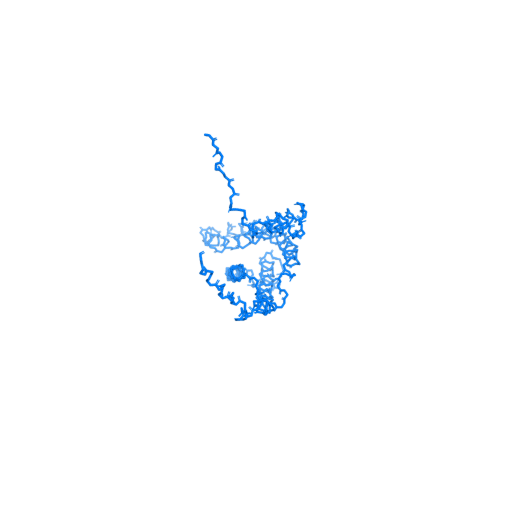1
ATOM 1473 C C . SER A 1 193 ? 37.422 -17.163 -41.832 1.00 57.81 193 SER A C 1
ATOM 1475 O O . SER A 1 193 ? 38.586 -17.151 -42.220 1.00 57.81 193 SER A O 1
ATOM 1477 N N . ASP A 1 194 ? 37.107 -17.069 -40.534 1.00 53.84 194 ASP A N 1
ATOM 1478 C CA . ASP A 1 194 ? 38.082 -16.800 -39.461 1.00 53.84 194 ASP A CA 1
ATOM 1479 C C . ASP A 1 194 ? 38.716 -18.085 -38.888 1.00 53.84 194 ASP A C 1
ATOM 1481 O O . ASP A 1 194 ? 39.293 -18.107 -37.798 1.00 53.84 194 ASP A O 1
ATOM 1485 N N . THR A 1 195 ? 38.602 -19.196 -39.624 1.00 63.19 195 THR A N 1
ATOM 1486 C CA . THR A 1 195 ? 39.321 -20.431 -39.304 1.00 63.19 195 THR A CA 1
ATOM 1487 C C . THR A 1 195 ? 40.805 -20.188 -39.596 1.00 63.19 195 THR A C 1
ATOM 1489 O O . THR A 1 195 ? 41.137 -19.948 -40.758 1.00 63.19 195 THR A O 1
ATOM 1492 N N . PRO A 1 196 ? 41.718 -20.237 -38.604 1.00 58.91 196 PRO A N 1
ATOM 1493 C CA . PRO A 1 196 ? 43.133 -20.007 -38.861 1.00 58.91 196 PRO A CA 1
ATOM 1494 C C . PRO A 1 196 ? 43.634 -21.017 -39.893 1.00 58.91 196 PRO A 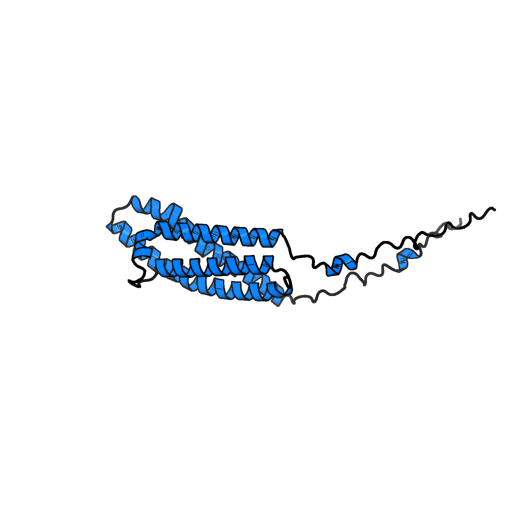C 1
ATOM 1496 O O . PRO A 1 196 ? 43.517 -22.227 -39.683 1.00 58.91 196 PRO A O 1
ATOM 1499 N N . GLU A 1 197 ? 44.170 -20.522 -41.009 1.00 59.88 197 GLU A N 1
ATOM 1500 C CA . GLU A 1 197 ? 44.832 -21.361 -42.003 1.00 59.88 197 GLU A CA 1
ATOM 1501 C C . GLU A 1 197 ? 45.931 -22.176 -41.291 1.00 59.88 197 GLU A C 1
ATOM 1503 O O . GLU A 1 197 ? 46.716 -21.597 -40.527 1.00 59.88 197 GLU A O 1
ATOM 1508 N N . PRO A 1 198 ? 45.981 -23.513 -41.457 1.00 59.75 198 PRO A N 1
ATOM 1509 C CA . PRO A 1 198 ? 47.000 -24.326 -40.815 1.00 59.75 198 PRO A CA 1
ATOM 1510 C C . PRO A 1 198 ? 48.376 -23.822 -41.244 1.00 59.75 198 PRO A C 1
ATOM 1512 O O . PRO A 1 198 ? 48.706 -23.852 -42.429 1.00 59.75 198 PRO A O 1
ATOM 1515 N N . GLN A 1 199 ? 49.180 -23.356 -40.285 1.00 60.00 199 GLN A N 1
ATOM 1516 C CA . GLN A 1 199 ? 50.567 -22.996 -40.562 1.00 60.00 199 GLN A CA 1
ATOM 1517 C C . GLN A 1 199 ? 51.258 -24.190 -41.235 1.00 60.00 199 GLN A C 1
ATOM 1519 O O . GLN A 1 199 ? 51.152 -25.308 -40.714 1.00 60.00 199 GLN A O 1
ATOM 1524 N N . PRO A 1 200 ? 51.955 -23.991 -42.370 1.00 55.62 200 PRO A N 1
ATOM 1525 C CA . PRO A 1 200 ? 52.678 -25.074 -43.009 1.00 55.62 200 PRO A CA 1
ATOM 1526 C C . PRO A 1 200 ? 53.687 -25.622 -42.005 1.00 55.62 200 PRO A C 1
ATOM 1528 O O . PRO A 1 200 ? 54.480 -24.872 -41.435 1.00 55.62 200 PRO A O 1
ATOM 1531 N N . ALA A 1 201 ? 53.614 -26.931 -41.766 1.00 58.84 201 ALA A N 1
ATOM 1532 C CA . ALA A 1 201 ? 54.579 -27.631 -40.941 1.00 58.84 201 ALA A CA 1
ATOM 1533 C C . ALA A 1 201 ? 55.972 -27.359 -41.516 1.00 58.84 201 ALA A C 1
ATOM 1535 O O . ALA A 1 201 ? 56.294 -27.802 -42.620 1.00 58.84 201 ALA A O 1
ATOM 1536 N N . THR A 1 202 ? 56.780 -26.593 -40.789 1.00 54.12 202 THR A N 1
ATOM 1537 C CA . THR A 1 202 ? 58.198 -26.447 -41.091 1.00 54.12 202 THR A CA 1
ATOM 1538 C C . THR A 1 202 ? 58.833 -27.811 -40.866 1.00 54.12 202 THR A C 1
ATOM 1540 O O . THR A 1 202 ? 59.005 -28.245 -39.727 1.00 54.12 202 THR A O 1
ATOM 1543 N N . ALA A 1 203 ? 59.098 -28.520 -41.958 1.00 52.31 203 ALA A N 1
ATOM 1544 C CA . ALA A 1 203 ? 60.031 -29.626 -41.957 1.00 52.31 203 ALA A CA 1
ATOM 1545 C C . ALA A 1 203 ? 61.433 -29.017 -41.917 1.00 52.31 203 ALA A C 1
ATOM 1547 O O . ALA A 1 203 ? 61.842 -28.432 -42.915 1.00 52.31 203 ALA A O 1
ATOM 1548 N N . GLU A 1 204 ? 62.073 -29.076 -40.745 1.00 43.59 204 GLU A N 1
ATOM 1549 C CA . GLU A 1 204 ? 63.522 -29.232 -40.493 1.00 43.59 204 GLU A CA 1
ATOM 1550 C C . GLU A 1 204 ? 63.849 -29.028 -39.006 1.00 43.59 204 GLU A C 1
ATOM 1552 O O . GLU A 1 204 ? 63.402 -28.018 -38.413 1.00 43.59 204 GLU A O 1
#

Organism: NCBI:txid2014065

Radius of gyration: 30.2 Å; chains: 1; bounding box: 100×41×67 Å

Secondary structure (DSSP, 8-state):
----------GGGGG--TTSTT-------HHHHHHHHHHHHHHHHHHHHHHHHHHHIIIIIHHHGGGS-HHHHHHHHHHHHHHHHHHHHHHHHHHHHHHHHHHHHHGGGGTT-HHHHHHHHHHHHHHHHHHHHHHHHH---GGGHHHHHTHHHHHHHHHHHHHHHHHHHHHHHHH-S---TTGGGTS----GGGSPPPPP----

Sequence (204 aa):
MDGSSNRFANPWLKNLSSDSFLRTSHPIGPIMFTLDVLSRIIHVGTAITLVGGSAFMLIVLLPSAKLISDEAHQTLAQAVTGRWKRFIHGGILLFLLSGFYNYMRAIPNHKGDGLYHGLLGVKMLLAFTIFFLASALVGRSAAFEGIRQNRAKWLKVIVLFAAIIVGISGFVKVRGPSINTVDANAVAPIDSSDTPEPQPATAE

pLDDT: mean 83.97, std 18.65, range [43.09, 98.69]

Foldseek 3Di:
DDDDDDPDPDPVVVPVDVPPVPPDPPPCPPVNVVVLVVLVCQLVVLLCVLLVVLCCCQPPVVVVLVVDDPVVSVVVVCVCLVVVLCSLVVSLVSNVVSVVVNVVVCVVQAVPPPVLVVLVVLLVVLSVVLSVLSNLCSDDDPVSVVSVVVVNVSSVSSNVSSVSSVVSVVVDVVVGHDDDCVCVVVPPDPPPVPPPDPDPPPDD